Protein AF-A0A831YR88-F1 (afdb_monomer_lite)

Structure (mmCIF, N/CA/C/O backbone):
data_AF-A0A831YR88-F1
#
_entry.id   AF-A0A831YR88-F1
#
loop_
_atom_site.group_PDB
_atom_site.id
_atom_site.type_symbol
_atom_site.label_atom_id
_atom_site.label_alt_id
_atom_site.label_comp_id
_atom_site.label_asym_id
_atom_site.label_entity_id
_atom_site.label_seq_id
_atom_site.pdbx_PDB_ins_code
_atom_site.Cartn_x
_atom_site.Cartn_y
_atom_site.Cartn_z
_atom_site.occupancy
_atom_site.B_iso_or_equiv
_atom_site.auth_seq_id
_atom_site.auth_comp_id
_atom_site.auth_asym_id
_atom_site.auth_atom_id
_atom_site.pdbx_PDB_model_num
ATOM 1 N N . MET A 1 1 ? -12.887 16.211 -12.214 1.00 38.78 1 MET A N 1
ATOM 2 C CA . MET A 1 1 ? -12.546 16.320 -13.650 1.00 38.78 1 MET A CA 1
ATOM 3 C C . MET A 1 1 ? -11.040 16.405 -13.896 1.00 38.78 1 MET A C 1
ATOM 5 O O . MET A 1 1 ? -10.548 15.611 -14.677 1.00 38.78 1 MET A O 1
ATOM 9 N N . VAL A 1 2 ? -10.296 17.272 -13.195 1.00 37.59 2 VAL A N 1
ATOM 10 C CA . VAL A 1 2 ? -8.833 17.433 -13.378 1.00 37.59 2 VAL A CA 1
ATOM 11 C C . VAL A 1 2 ? -8.036 16.155 -13.075 1.00 37.59 2 VAL A C 1
ATOM 13 O O . VAL A 1 2 ? -7.229 15.747 -13.897 1.00 37.59 2 VAL A O 1
ATOM 16 N N . ILE A 1 3 ? -8.315 15.467 -11.959 1.00 46.12 3 ILE A N 1
ATOM 17 C CA . ILE A 1 3 ? -7.666 14.182 -11.621 1.00 46.12 3 ILE A CA 1
ATOM 18 C C . ILE A 1 3 ? -7.944 13.144 -12.716 1.00 46.12 3 ILE A C 1
ATOM 20 O O . ILE A 1 3 ? -7.018 12.553 -13.253 1.00 46.12 3 ILE A O 1
ATOM 24 N N . PHE A 1 4 ? -9.207 13.005 -13.125 1.00 45.78 4 PHE A N 1
ATOM 25 C CA . PHE A 1 4 ? -9.602 12.133 -14.233 1.00 45.78 4 PHE A CA 1
ATOM 26 C C . PHE A 1 4 ? -8.873 12.485 -15.540 1.00 45.78 4 PHE A C 1
ATOM 28 O O . PHE A 1 4 ? -8.445 11.579 -16.235 1.00 45.78 4 PHE A O 1
ATOM 35 N N . GLY A 1 5 ? -8.678 13.772 -15.845 1.00 45.81 5 GLY A N 1
ATOM 36 C CA . GLY A 1 5 ? -7.944 14.242 -17.024 1.00 45.81 5 GLY A CA 1
ATOM 37 C C . GLY A 1 5 ? -6.432 14.005 -16.964 1.00 45.81 5 GLY A C 1
ATOM 38 O O . GLY A 1 5 ? -5.839 13.705 -17.990 1.00 45.81 5 GLY A O 1
ATOM 39 N N . ILE A 1 6 ? -5.808 14.066 -15.784 1.00 53.03 6 ILE A N 1
ATOM 40 C CA . ILE A 1 6 ? -4.388 13.716 -15.594 1.00 53.03 6 ILE A CA 1
ATOM 41 C C . ILE A 1 6 ? -4.200 12.197 -15.716 1.00 53.03 6 ILE A C 1
ATOM 43 O O . ILE A 1 6 ? -3.298 11.739 -16.417 1.00 53.03 6 ILE A O 1
ATOM 47 N N . PHE A 1 7 ? -5.096 11.419 -15.100 1.00 54.59 7 PHE A N 1
ATOM 48 C CA . PHE A 1 7 ? -5.098 9.961 -15.190 1.00 54.59 7 PHE A CA 1
ATOM 49 C C . PHE A 1 7 ? -5.345 9.480 -16.620 1.00 54.59 7 PHE A C 1
ATOM 51 O O . PHE A 1 7 ? -4.536 8.712 -17.127 1.00 54.59 7 PHE A O 1
ATOM 58 N N . PHE A 1 8 ? -6.394 9.972 -17.292 1.00 57.53 8 PHE A N 1
ATOM 59 C CA . PHE A 1 8 ? -6.692 9.647 -18.691 1.00 57.53 8 PHE A CA 1
ATOM 60 C C . PHE A 1 8 ? -5.681 10.246 -19.671 1.00 57.53 8 PHE A C 1
ATOM 62 O O . PHE A 1 8 ? -5.411 9.628 -20.691 1.00 57.53 8 PHE A O 1
ATOM 69 N N . GLY A 1 9 ? -5.091 11.406 -19.374 1.00 53.91 9 GLY A N 1
ATOM 70 C CA . GLY A 1 9 ? -4.041 12.016 -20.190 1.00 53.91 9 GLY A CA 1
ATOM 71 C C . GLY A 1 9 ? -2.797 11.135 -20.262 1.00 53.91 9 GLY A C 1
ATOM 72 O O . GLY A 1 9 ? -2.361 10.800 -21.360 1.00 53.91 9 GLY A O 1
ATOM 73 N N . GLY A 1 10 ? -2.305 10.665 -19.108 1.00 53.50 10 GLY A N 1
ATOM 74 C CA . GLY A 1 10 ? -1.225 9.672 -19.049 1.00 53.50 10 GLY A CA 1
ATOM 75 C C . GLY A 1 10 ? -1.614 8.322 -19.667 1.00 53.50 10 GLY A C 1
ATOM 76 O O . GLY A 1 10 ? -0.804 7.687 -20.338 1.00 53.50 10 GLY A O 1
ATOM 77 N N . PHE A 1 11 ? -2.880 7.918 -19.517 1.00 57.94 11 PHE A N 1
ATOM 78 C CA . PHE A 1 11 ? -3.463 6.726 -20.149 1.00 57.94 11 PHE A CA 1
ATOM 79 C C . PHE A 1 11 ? -3.484 6.810 -21.679 1.00 57.94 11 PHE A C 1
ATOM 81 O O . PHE A 1 11 ? -3.300 5.804 -22.357 1.00 57.94 11 PHE A O 1
ATOM 88 N N . LEU A 1 12 ? -3.768 7.987 -22.243 1.00 59.19 12 LEU A N 1
ATOM 89 C CA . LEU A 1 12 ? -3.910 8.208 -23.683 1.00 59.19 12 LEU A CA 1
ATOM 90 C C . LEU A 1 12 ? -2.555 8.370 -24.374 1.00 59.19 12 LEU A C 1
ATOM 92 O O . LEU A 1 12 ? -2.432 7.920 -25.514 1.00 59.19 12 LEU A O 1
ATOM 96 N N . SER A 1 13 ? -1.566 8.952 -23.687 1.00 59.12 13 SER A N 1
ATOM 97 C CA . SER A 1 13 ? -0.227 9.219 -24.225 1.00 59.12 13 SER A CA 1
ATOM 98 C C . SER A 1 13 ? 0.708 8.010 -24.251 1.00 59.12 13 SER A C 1
ATOM 100 O O . SER A 1 13 ? 1.671 8.018 -25.014 1.00 59.12 13 SER A O 1
ATOM 102 N N . ASP A 1 14 ? 0.468 6.989 -23.423 1.00 60.78 14 ASP A N 1
ATOM 103 C CA . ASP A 1 14 ? 1.327 5.802 -23.384 1.00 60.78 14 ASP A CA 1
ATOM 104 C C . ASP A 1 14 ? 0.911 4.798 -24.473 1.00 60.78 14 ASP A C 1
ATOM 106 O O . ASP A 1 14 ? -0.208 4.280 -24.487 1.00 60.78 14 ASP A O 1
ATOM 110 N N . ALA A 1 15 ? 1.808 4.553 -25.428 1.00 57.28 15 ALA A N 1
ATOM 111 C CA . ALA A 1 15 ? 1.518 3.782 -26.635 1.00 57.28 15 ALA A CA 1
ATOM 112 C C . ALA A 1 15 ? 1.655 2.257 -26.451 1.00 57.28 15 ALA A C 1
ATOM 114 O O . ALA A 1 15 ? 1.274 1.518 -27.353 1.00 57.28 15 ALA A O 1
ATOM 115 N N . HIS A 1 16 ? 2.212 1.778 -25.328 1.00 56.97 16 HIS A N 1
ATOM 116 C CA . HIS A 1 16 ? 2.613 0.365 -25.180 1.00 56.97 16 HIS A CA 1
ATOM 117 C C . HIS A 1 16 ? 2.184 -0.302 -23.864 1.00 56.97 16 HIS A C 1
ATOM 119 O O . HIS A 1 16 ? 2.695 -1.365 -23.520 1.00 56.97 16 HIS A O 1
ATOM 125 N N . GLY A 1 17 ? 1.252 0.279 -23.103 1.00 57.03 17 GLY A N 1
ATOM 126 C CA . GLY A 1 17 ? 0.841 -0.314 -21.823 1.00 57.03 17 GLY A CA 1
ATOM 127 C C . GLY A 1 17 ? 2.000 -0.534 -20.842 1.00 57.03 17 GLY A C 1
ATOM 128 O O . GLY A 1 17 ? 2.026 -1.533 -20.116 1.00 57.03 17 GLY A O 1
ATOM 129 N N . GLY A 1 18 ? 2.972 0.382 -20.870 1.00 63.78 18 GLY A N 1
ATOM 130 C CA . GLY A 1 18 ? 4.259 0.251 -20.204 1.00 63.78 18 GLY A CA 1
ATOM 131 C C . GLY A 1 18 ? 4.225 0.527 -18.701 1.00 63.78 18 GLY A C 1
ATOM 132 O O . GLY A 1 18 ? 3.176 0.599 -18.055 1.00 63.78 18 GLY A O 1
ATOM 133 N N . ALA A 1 19 ? 5.420 0.684 -18.129 1.00 69.81 19 ALA A N 1
ATOM 134 C CA . ALA A 1 19 ? 5.632 0.943 -16.705 1.00 69.81 19 ALA A CA 1
ATOM 135 C C . ALA A 1 19 ? 4.895 2.201 -16.198 1.00 69.81 19 ALA A C 1
ATOM 137 O O . ALA A 1 19 ? 4.448 2.224 -15.053 1.00 69.81 19 ALA A O 1
ATOM 138 N N . GLY A 1 20 ? 4.703 3.216 -17.051 1.00 71.94 20 GLY A N 1
ATOM 139 C CA . GLY A 1 20 ? 4.039 4.474 -16.689 1.00 71.94 20 GLY A CA 1
ATOM 140 C C . GLY A 1 20 ? 2.592 4.293 -16.221 1.00 71.94 20 GLY A C 1
ATOM 141 O O . GLY A 1 20 ? 2.170 4.915 -15.248 1.00 71.94 20 GLY A O 1
ATOM 142 N N . VAL A 1 21 ? 1.844 3.376 -16.837 1.00 77.06 21 VAL A N 1
ATOM 143 C CA . VAL A 1 21 ? 0.440 3.126 -16.468 1.00 77.06 21 VAL A CA 1
ATOM 144 C C . VAL A 1 21 ? 0.317 2.458 -15.103 1.00 77.06 21 VAL A C 1
ATOM 146 O O . VAL A 1 21 ? -0.612 2.733 -14.348 1.00 77.06 21 VAL A O 1
ATOM 149 N N . TRP A 1 22 ? 1.277 1.615 -14.742 1.00 80.44 22 TRP A N 1
ATOM 150 C CA . TRP A 1 22 ? 1.271 0.953 -13.442 1.00 80.44 22 TRP A CA 1
ATOM 151 C C . TRP A 1 22 ? 1.664 1.893 -12.304 1.00 80.44 22 TRP A C 1
ATOM 153 O O . TRP A 1 22 ? 1.155 1.735 -11.197 1.00 80.44 22 TRP A O 1
ATOM 163 N N . ILE A 1 23 ? 2.454 2.937 -12.586 1.00 82.75 23 ILE A N 1
ATOM 164 C CA . ILE A 1 23 ? 2.683 4.030 -11.632 1.00 82.75 23 ILE A CA 1
ATOM 165 C C . ILE A 1 23 ? 1.352 4.727 -11.360 1.00 82.75 23 ILE A C 1
ATOM 167 O O . ILE A 1 23 ? 0.997 4.940 -10.202 1.00 82.75 23 ILE A O 1
ATOM 171 N N . LEU A 1 24 ? 0.586 5.027 -12.416 1.00 81.75 24 LEU A N 1
ATOM 172 C CA . LEU A 1 24 ? -0.744 5.612 -12.272 1.00 81.75 24 LEU A CA 1
ATOM 173 C C . LEU A 1 24 ? -1.649 4.699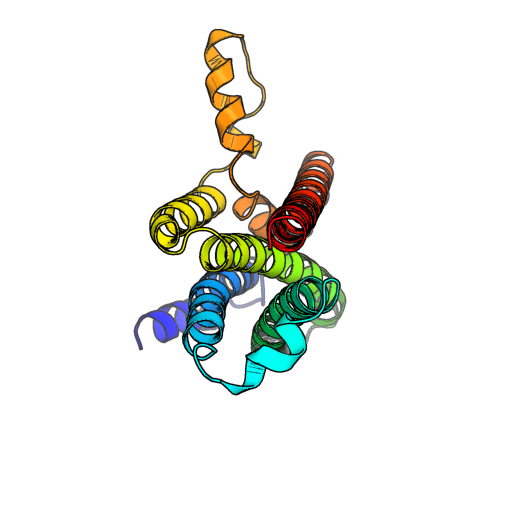 -11.436 1.00 81.75 24 LEU A C 1
ATOM 175 O O . LEU A 1 24 ? -2.222 5.172 -10.462 1.00 81.75 24 LEU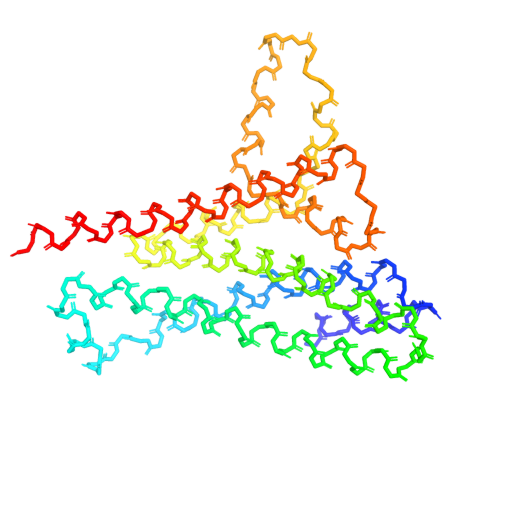 A O 1
ATOM 179 N N . PHE A 1 25 ? -1.738 3.398 -11.723 1.00 85.12 25 PHE A N 1
ATOM 180 C CA . PHE A 1 25 ? -2.566 2.495 -10.913 1.00 85.12 25 PHE A CA 1
ATOM 181 C C . PHE A 1 25 ? -2.151 2.438 -9.440 1.00 85.12 25 PHE A C 1
ATOM 183 O O . PHE A 1 25 ? -3.023 2.470 -8.575 1.00 85.12 25 PHE A O 1
ATOM 190 N N . SER A 1 26 ? -0.855 2.432 -9.135 1.00 84.94 26 SER A N 1
ATOM 191 C CA . SER A 1 26 ? -0.360 2.456 -7.754 1.00 84.94 26 SER A CA 1
ATOM 192 C C . SER A 1 26 ? -0.677 3.777 -7.041 1.00 84.94 26 SER A C 1
ATOM 194 O O . SER A 1 26 ? -1.132 3.771 -5.898 1.00 84.94 26 SER A O 1
ATOM 196 N N . VAL A 1 27 ? -0.543 4.920 -7.722 1.00 85.31 27 VAL A N 1
ATOM 197 C CA . VAL A 1 27 ? -0.950 6.228 -7.176 1.00 85.31 27 VAL A CA 1
ATOM 198 C C . VAL A 1 27 ? -2.469 6.298 -6.993 1.00 85.31 27 VAL A C 1
ATOM 200 O O . VAL A 1 27 ? -2.949 6.772 -5.962 1.00 85.31 27 VAL A O 1
ATOM 203 N N . PHE A 1 28 ? -3.236 5.788 -7.958 1.00 86.62 28 PHE A N 1
ATOM 204 C CA . PHE A 1 28 ? -4.691 5.710 -7.869 1.00 86.62 28 PHE A CA 1
ATOM 205 C C . PHE A 1 28 ? -5.124 4.842 -6.692 1.00 86.62 28 PHE A C 1
ATOM 207 O O . PHE A 1 28 ? -6.019 5.242 -5.962 1.00 86.62 28 PHE A O 1
ATOM 214 N N . ALA A 1 29 ? -4.450 3.715 -6.452 1.00 87.69 29 ALA A N 1
ATOM 215 C CA . ALA A 1 29 ? -4.698 2.847 -5.308 1.00 87.69 29 ALA A CA 1
ATOM 216 C C . ALA A 1 29 ? -4.522 3.590 -3.973 1.00 87.69 29 ALA A C 1
ATOM 218 O O . ALA A 1 29 ? -5.381 3.497 -3.095 1.00 87.69 29 ALA A O 1
ATOM 219 N N . ILE A 1 30 ? -3.448 4.377 -3.834 1.00 87.62 30 ILE A N 1
ATOM 220 C CA . ILE A 1 30 ? -3.190 5.178 -2.627 1.00 87.62 30 ILE A CA 1
ATOM 221 C C . ILE A 1 30 ? -4.295 6.221 -2.420 1.00 87.62 30 ILE A C 1
ATOM 223 O O . ILE A 1 30 ? -4.818 6.347 -1.311 1.00 87.62 30 ILE A O 1
ATOM 227 N N . ILE A 1 31 ? -4.669 6.956 -3.475 1.00 87.12 31 ILE A N 1
ATOM 228 C CA . ILE A 1 31 ? -5.724 7.980 -3.418 1.00 87.12 31 ILE A CA 1
ATOM 229 C C . ILE A 1 31 ? -7.083 7.343 -3.109 1.00 87.12 31 ILE A C 1
ATOM 231 O O . ILE A 1 31 ? -7.810 7.833 -2.248 1.00 87.12 31 ILE A O 1
ATOM 235 N N . LEU A 1 32 ? -7.418 6.246 -3.785 1.00 88.88 32 LEU A N 1
ATOM 236 C CA . LEU A 1 32 ? -8.686 5.548 -3.626 1.00 88.88 32 LEU A CA 1
ATOM 237 C C . LEU A 1 32 ? -8.838 5.048 -2.188 1.00 88.88 32 LEU A C 1
ATOM 239 O O . LEU A 1 32 ? -9.767 5.463 -1.503 1.00 88.88 32 LEU A O 1
ATOM 243 N N . SER A 1 33 ? -7.859 4.299 -1.677 1.00 87.94 33 SER A N 1
ATOM 244 C CA . SER A 1 33 ? -7.852 3.812 -0.291 1.00 87.94 33 SER A CA 1
ATOM 245 C C . SER A 1 33 ? -7.908 4.948 0.737 1.00 87.94 33 SER A C 1
ATOM 247 O O . SER A 1 33 ? -8.618 4.863 1.744 1.00 87.94 33 SER A O 1
ATOM 249 N N . SER A 1 34 ? -7.242 6.066 0.444 1.00 85.25 34 SER A N 1
ATOM 250 C CA . SER A 1 34 ? -7.278 7.281 1.260 1.00 85.25 34 SER A CA 1
ATOM 251 C C . SER A 1 34 ? -8.665 7.920 1.373 1.00 85.25 34 SER A C 1
ATOM 253 O O . SER A 1 34 ? -8.936 8.612 2.352 1.00 85.25 34 SER A O 1
ATOM 255 N N . MET A 1 35 ? -9.550 7.699 0.401 1.00 86.19 35 MET A N 1
ATOM 256 C CA . MET A 1 35 ? -10.927 8.200 0.406 1.00 86.19 35 MET A CA 1
ATOM 257 C C . MET A 1 35 ? -11.926 7.132 0.882 1.00 86.19 35 MET A C 1
ATOM 259 O O . MET A 1 35 ? -12.832 7.430 1.672 1.00 86.19 35 MET A O 1
ATOM 263 N N . THR A 1 36 ? -11.749 5.879 0.457 1.00 84.44 36 THR A N 1
ATOM 264 C CA . THR A 1 36 ? -12.636 4.753 0.776 1.00 84.44 36 THR A CA 1
ATOM 265 C C . THR A 1 36 ? -12.530 4.356 2.251 1.00 84.44 36 THR A C 1
ATOM 267 O O . THR A 1 36 ? -13.549 4.156 2.915 1.00 84.44 36 THR A O 1
ATOM 270 N N . ALA A 1 37 ? -11.319 4.306 2.822 1.00 82.81 37 ALA A N 1
ATOM 271 C CA . ALA A 1 37 ? -11.157 3.886 4.211 1.00 82.81 37 ALA A CA 1
ATOM 272 C C . ALA A 1 37 ? -11.811 4.867 5.208 1.00 82.81 37 ALA A C 1
ATOM 274 O O . ALA A 1 37 ? -12.660 4.427 5.987 1.00 82.81 37 ALA A O 1
ATOM 275 N N . PRO A 1 38 ? -11.539 6.189 5.199 1.00 81.12 38 PRO A N 1
ATOM 276 C CA . PRO A 1 38 ? -12.195 7.114 6.127 1.00 81.12 38 PRO A CA 1
ATOM 277 C C . PRO A 1 38 ? -13.720 7.133 5.998 1.00 81.12 38 PRO A C 1
ATOM 279 O O . PRO A 1 38 ? -14.413 7.143 7.014 1.00 81.12 38 PRO A O 1
ATOM 282 N N . SER A 1 39 ? -14.251 7.105 4.772 1.00 78.81 39 SER A N 1
ATOM 283 C CA . SER A 1 39 ? -15.697 7.182 4.527 1.00 78.81 39 SER A CA 1
ATOM 284 C C . SER A 1 39 ? -16.443 5.986 5.124 1.00 78.81 39 SER A C 1
ATOM 286 O O . SER A 1 39 ? -17.408 6.177 5.865 1.00 78.81 39 SER A O 1
ATOM 288 N N . LEU A 1 40 ? -15.940 4.765 4.928 1.00 76.31 40 LEU A N 1
ATOM 289 C CA . LEU A 1 40 ? -16.523 3.562 5.531 1.00 76.31 40 LEU A CA 1
ATOM 290 C C . LEU A 1 40 ? -16.353 3.515 7.058 1.00 76.31 40 LEU A C 1
ATOM 292 O O . LEU A 1 40 ? -17.166 2.918 7.758 1.00 76.31 40 LEU A O 1
ATOM 296 N N . PHE A 1 41 ? -15.323 4.148 7.628 1.00 74.31 41 PHE A N 1
ATOM 297 C CA . PHE A 1 41 ? -15.201 4.308 9.087 1.00 74.31 41 PHE A CA 1
ATOM 298 C C . PHE A 1 41 ? -16.134 5.366 9.681 1.00 74.31 41 PHE A C 1
ATOM 300 O O . PHE A 1 41 ? -16.582 5.194 10.814 1.00 74.31 41 PHE A O 1
ATOM 307 N N . LEU A 1 42 ? -16.481 6.413 8.936 1.00 71.19 42 LEU A N 1
ATOM 308 C CA . LEU A 1 42 ? -17.396 7.457 9.400 1.00 71.19 42 LEU A CA 1
ATOM 309 C C . LEU A 1 42 ? -18.875 7.060 9.278 1.00 71.19 42 LEU A C 1
ATOM 311 O O . LEU A 1 42 ? -19.657 7.382 10.173 1.00 71.19 42 LEU A O 1
ATOM 315 N N . LEU A 1 43 ? -19.250 6.330 8.221 1.00 68.06 43 LEU A N 1
ATOM 316 C CA . LEU A 1 43 ? -20.630 5.883 7.968 1.00 68.06 43 LEU A CA 1
ATOM 317 C C . LEU A 1 43 ? -21.157 4.885 9.015 1.00 68.06 43 LEU A C 1
ATOM 319 O O . LEU A 1 43 ? -22.361 4.750 9.204 1.00 68.06 43 LEU A O 1
ATOM 323 N N . 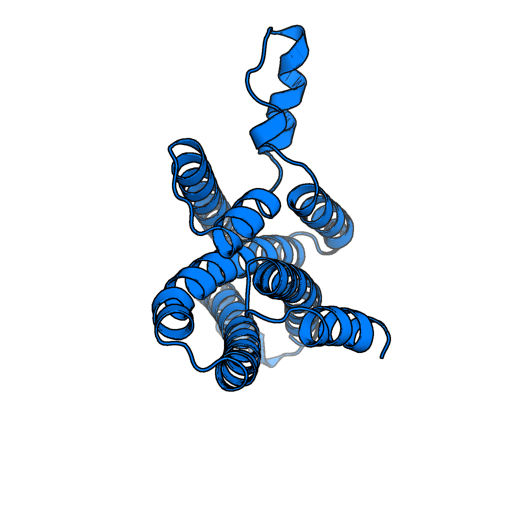GLU A 1 44 ? -20.264 4.216 9.739 1.00 65.62 44 GLU A N 1
ATOM 324 C CA . GLU A 1 44 ? -20.594 3.162 10.703 1.00 65.62 44 GLU A CA 1
ATOM 325 C C . GLU A 1 44 ? -20.950 3.650 12.114 1.00 65.62 44 GLU A C 1
ATOM 327 O O . GLU A 1 44 ? -21.165 2.838 13.0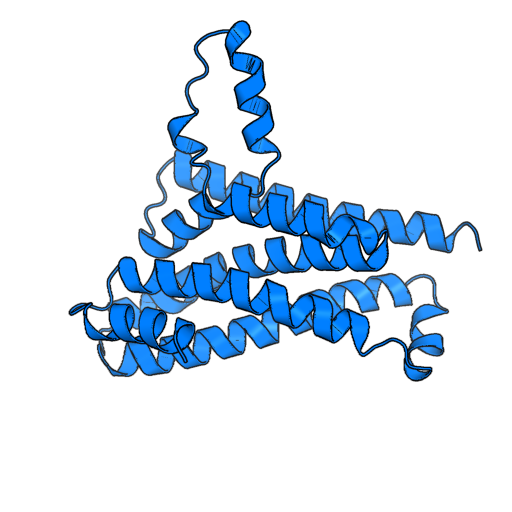11 1.00 65.62 44 GLU A O 1
ATOM 332 N N . ARG A 1 45 ? -21.085 4.962 12.343 1.00 58.09 45 ARG A N 1
ATOM 333 C CA . ARG A 1 45 ? -21.543 5.509 13.638 1.00 58.09 45 ARG A CA 1
ATOM 334 C C . ARG A 1 45 ? -23.024 5.204 13.975 1.00 58.09 45 ARG A C 1
ATOM 336 O O . ARG A 1 45 ? -23.582 5.835 14.869 1.00 58.09 45 ARG A O 1
ATOM 343 N N . GLY A 1 46 ? -23.658 4.248 13.289 1.00 53.22 46 GLY A N 1
ATOM 344 C CA . GLY A 1 46 ? -25.034 3.785 13.504 1.00 53.22 46 GLY A CA 1
ATOM 345 C C . GLY A 1 46 ? -25.142 2.548 14.411 1.00 53.22 46 GLY A C 1
ATOM 346 O O . GLY A 1 46 ? -24.222 1.743 14.534 1.00 53.22 46 GLY A O 1
ATOM 347 N N . THR A 1 47 ? -26.299 2.384 15.053 1.00 48.72 47 THR A N 1
ATOM 348 C CA . THR A 1 47 ? -26.608 1.412 16.125 1.00 48.72 47 THR A CA 1
ATOM 349 C C . THR A 1 47 ? -26.490 -0.075 15.751 1.00 48.72 47 THR A C 1
ATOM 351 O O . THR A 1 47 ? -26.462 -0.927 16.639 1.00 48.72 47 THR A O 1
ATOM 354 N N . THR A 1 48 ? -26.361 -0.419 14.470 1.00 52.00 48 THR A N 1
ATOM 355 C CA . THR A 1 48 ? -26.348 -1.802 13.957 1.00 52.00 48 THR A CA 1
ATOM 356 C C . THR A 1 48 ? -25.094 -2.612 14.306 1.00 52.00 48 THR A C 1
ATOM 358 O O . THR A 1 48 ? -25.113 -3.837 14.203 1.00 52.00 48 THR A O 1
ATOM 361 N N . LEU A 1 49 ? -24.016 -1.976 14.777 1.00 54.31 49 LEU A N 1
ATOM 362 C CA . LEU A 1 49 ? -22.743 -2.651 15.076 1.00 54.31 49 LEU A CA 1
ATOM 363 C C . LEU A 1 49 ? -22.542 -3.067 16.536 1.00 54.31 49 LEU A C 1
ATOM 365 O O . LEU A 1 49 ? -21.624 -3.835 16.836 1.00 54.31 49 LEU A O 1
ATOM 369 N N . TYR A 1 50 ? -23.416 -2.624 17.443 1.00 51.62 50 TYR A N 1
ATOM 370 C CA . TYR A 1 50 ? -23.291 -2.886 18.882 1.00 51.62 50 TYR A CA 1
ATOM 371 C C . TYR A 1 50 ? -23.214 -4.387 19.216 1.00 51.62 50 TYR A C 1
ATOM 373 O O . TYR A 1 50 ? -22.441 -4.797 20.082 1.00 51.62 50 TYR A O 1
ATOM 381 N N . PHE A 1 51 ? -23.954 -5.226 18.484 1.00 50.50 51 PHE A N 1
ATOM 382 C CA . PHE A 1 51 ? -24.033 -6.668 18.741 1.00 50.50 51 PHE A CA 1
ATOM 383 C C . PHE A 1 51 ? -22.753 -7.437 18.361 1.00 50.50 51 PHE A C 1
ATOM 385 O O . PHE A 1 51 ? -22.340 -8.357 19.068 1.00 50.50 51 PHE A O 1
ATOM 392 N N . LEU A 1 52 ? -22.085 -7.048 17.268 1.00 57.03 52 LEU A N 1
ATOM 393 C CA . LEU A 1 52 ? -20.816 -7.651 16.833 1.00 57.03 52 LEU A CA 1
ATOM 394 C C . LEU A 1 52 ? -19.627 -7.158 17.670 1.00 57.03 52 LEU A C 1
ATOM 396 O O . LEU A 1 52 ? -18.667 -7.898 17.881 1.00 57.03 52 LEU A O 1
ATOM 400 N N . ILE A 1 53 ? -19.708 -5.931 18.186 1.00 58.38 53 ILE A N 1
ATOM 401 C CA . ILE A 1 53 ? -18.668 -5.287 18.999 1.00 58.38 53 ILE A CA 1
ATOM 402 C C . ILE A 1 53 ? -18.699 -5.769 20.463 1.00 58.38 53 ILE A C 1
ATOM 404 O O . ILE A 1 53 ? -17.697 -5.639 21.160 1.00 58.38 53 ILE A O 1
ATOM 408 N N . GLY A 1 54 ? -19.798 -6.365 20.937 1.00 56.62 54 GLY A N 1
ATOM 409 C CA . GLY A 1 54 ? -19.928 -6.854 22.318 1.00 56.62 54 GLY A CA 1
ATOM 410 C C . GLY A 1 54 ? -19.153 -8.139 22.650 1.00 56.62 54 GLY A C 1
ATOM 411 O O . GLY A 1 54 ? -19.033 -8.486 23.819 1.00 56.62 54 GLY A O 1
ATOM 412 N N . LYS A 1 55 ? -18.618 -8.863 21.654 1.00 63.09 55 LYS A N 1
ATOM 413 C CA . LYS A 1 55 ? -17.859 -10.109 21.878 1.00 63.09 55 LYS A CA 1
ATOM 414 C C . LYS A 1 55 ? -16.344 -9.864 21.781 1.00 63.09 55 LYS A C 1
ATOM 416 O O . LYS A 1 55 ? -15.919 -9.225 20.815 1.00 63.09 55 LYS A O 1
ATOM 421 N N . PRO A 1 56 ? -15.511 -10.481 22.645 1.00 59.16 56 PRO A N 1
ATOM 422 C CA . PRO A 1 56 ? -14.054 -10.262 22.672 1.00 59.16 56 PRO A CA 1
ATOM 423 C C . PRO A 1 56 ? -13.335 -10.659 21.369 1.00 59.16 56 PRO A C 1
ATOM 425 O O . PRO A 1 56 ? -12.262 -10.168 21.051 1.00 59.16 56 PRO A O 1
ATOM 428 N N . HIS A 1 57 ? -13.929 -11.543 20.561 1.00 68.44 57 HIS A N 1
ATOM 429 C CA . HIS A 1 57 ? -13.395 -11.900 19.237 1.00 68.44 57 HIS A CA 1
ATOM 430 C C . HIS A 1 57 ? -14.107 -11.169 18.087 1.00 68.44 57 HIS A C 1
ATOM 432 O O . HIS A 1 57 ? -13.630 -11.184 16.949 1.00 68.44 57 HIS A O 1
ATOM 438 N N . GLY A 1 58 ? -15.249 -10.537 18.371 1.00 67.81 58 GLY A N 1
ATOM 439 C CA . GLY A 1 58 ? -16.093 -9.861 17.392 1.00 67.81 58 GLY A CA 1
ATOM 440 C C . GLY A 1 58 ? -15.446 -8.586 16.865 1.00 67.81 58 GLY A C 1
ATOM 441 O O . GLY A 1 58 ? -15.329 -8.436 15.654 1.00 67.81 58 GLY A O 1
ATOM 442 N N . ARG A 1 59 ? -14.887 -7.745 17.748 1.00 71.44 59 ARG A N 1
ATOM 443 C CA . ARG A 1 59 ? -14.162 -6.514 17.365 1.00 71.44 59 ARG A CA 1
ATOM 444 C C . ARG A 1 59 ? -12.973 -6.789 16.443 1.00 71.44 59 ARG A C 1
ATOM 446 O O . ARG A 1 59 ? -12.802 -6.115 15.430 1.00 71.44 59 ARG A O 1
ATOM 453 N N . ARG A 1 60 ? -12.193 -7.833 16.745 1.00 72.19 60 ARG A N 1
ATOM 454 C CA . ARG A 1 60 ? -11.051 -8.282 15.930 1.00 72.19 60 ARG A CA 1
ATOM 455 C C . ARG A 1 60 ? -11.475 -8.732 14.535 1.00 72.19 60 ARG A C 1
ATOM 457 O O . ARG A 1 60 ? -10.910 -8.274 13.542 1.00 72.19 60 ARG A O 1
ATOM 464 N N . ARG A 1 61 ? -12.429 -9.666 14.460 1.00 75.75 61 ARG A N 1
ATOM 465 C CA . ARG A 1 61 ? -12.908 -10.193 13.175 1.00 75.75 61 ARG A CA 1
ATOM 466 C C . ARG A 1 61 ? -13.549 -9.088 12.358 1.00 75.75 61 ARG A C 1
ATOM 468 O O . ARG A 1 61 ? -13.321 -9.034 11.158 1.00 75.75 61 ARG A O 1
ATOM 475 N N . TYR A 1 62 ? -14.266 -8.189 13.017 1.00 78.50 62 TYR A N 1
ATOM 476 C CA . TYR A 1 62 ? -14.870 -7.029 12.394 1.00 78.50 62 TYR A CA 1
ATOM 477 C C . TYR A 1 62 ? -13.828 -6.095 11.766 1.00 78.50 62 TYR A C 1
ATOM 479 O O . TYR A 1 62 ? -13.910 -5.802 10.578 1.00 78.50 62 TYR A O 1
ATOM 487 N N . PHE A 1 63 ? -12.793 -5.710 12.520 1.00 79.44 63 PHE A N 1
ATOM 488 C CA . PHE A 1 63 ? -11.714 -4.851 12.027 1.00 79.44 63 PHE A CA 1
ATOM 489 C C . PHE A 1 63 ? -10.989 -5.447 10.813 1.00 79.44 63 PHE A C 1
ATOM 491 O O . PHE A 1 63 ? -10.820 -4.769 9.801 1.00 79.44 63 PHE A O 1
ATOM 498 N N . LEU A 1 64 ? -10.603 -6.727 10.889 1.00 82.62 64 LEU A N 1
ATOM 499 C CA . LEU A 1 64 ? -9.956 -7.414 9.768 1.00 82.62 64 LEU A CA 1
ATOM 500 C C . LEU A 1 64 ? -10.889 -7.540 8.567 1.00 82.62 64 LEU A C 1
ATOM 502 O O . LEU A 1 64 ? -10.488 -7.193 7.464 1.00 82.62 64 LEU A O 1
ATOM 506 N N . SER A 1 65 ? -12.134 -7.976 8.782 1.00 83.56 65 SER A N 1
ATOM 507 C CA . SER A 1 65 ? -13.115 -8.127 7.700 1.00 83.56 65 SER A CA 1
ATOM 508 C C . SER A 1 65 ? -13.361 -6.800 6.995 1.00 83.56 65 SER A C 1
ATOM 510 O O . SER A 1 65 ? -13.507 -6.774 5.781 1.00 83.56 65 SER A O 1
ATOM 512 N N . LYS A 1 66 ? -13.341 -5.692 7.740 1.00 84.56 66 LYS A N 1
ATOM 513 C CA . LYS A 1 66 ? -13.493 -4.354 7.185 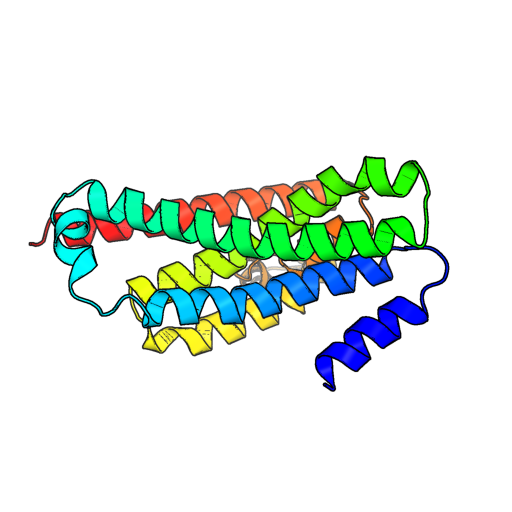1.00 84.56 66 LYS A CA 1
ATOM 514 C C . LYS A 1 66 ? -12.293 -3.920 6.347 1.00 84.56 66 LYS A C 1
ATOM 516 O O . LYS A 1 66 ? -12.490 -3.442 5.237 1.00 84.56 66 LYS A O 1
ATOM 521 N N . ILE A 1 67 ? -11.066 -4.113 6.841 1.00 87.81 67 ILE A N 1
ATOM 522 C CA . ILE A 1 67 ? -9.854 -3.856 6.043 1.00 87.81 67 ILE A CA 1
ATOM 523 C C . ILE A 1 67 ? -9.890 -4.697 4.767 1.00 87.81 67 ILE A C 1
ATOM 525 O O . ILE A 1 67 ? -9.699 -4.161 3.682 1.00 87.81 67 ILE A O 1
ATOM 529 N N . THR A 1 68 ? -10.179 -5.995 4.887 1.00 89.38 68 THR A N 1
ATOM 530 C CA . THR A 1 68 ? -10.281 -6.898 3.739 1.00 89.38 68 THR A CA 1
ATOM 531 C C . THR A 1 68 ? -11.355 -6.435 2.761 1.00 89.38 68 THR A C 1
ATOM 533 O O . THR A 1 68 ? -11.091 -6.400 1.567 1.00 89.38 68 THR A O 1
ATOM 536 N N . LEU A 1 69 ? -12.532 -6.024 3.239 1.00 90.56 69 LEU A N 1
ATOM 537 C CA . LEU A 1 69 ? -13.608 -5.519 2.390 1.00 90.56 69 LEU A CA 1
ATOM 538 C C . LEU A 1 69 ? -13.186 -4.260 1.621 1.00 90.56 69 LEU A C 1
ATOM 540 O O . LEU A 1 69 ? -13.386 -4.209 0.413 1.00 90.56 69 LEU A O 1
ATOM 544 N N . ILE A 1 70 ? -12.574 -3.280 2.296 1.00 89.94 70 ILE A N 1
ATOM 545 C CA . ILE A 1 70 ? -12.074 -2.050 1.658 1.00 89.94 70 ILE A CA 1
ATOM 546 C C . ILE A 1 70 ? -11.053 -2.398 0.573 1.00 89.94 70 ILE A C 1
ATOM 548 O O . ILE A 1 70 ? -11.201 -1.978 -0.570 1.00 89.94 70 ILE A O 1
ATOM 552 N N . VAL A 1 71 ? -10.062 -3.228 0.913 1.00 92.19 71 VAL A N 1
ATOM 553 C CA . VAL A 1 71 ? -9.019 -3.651 -0.029 1.00 92.19 71 VAL A CA 1
ATOM 554 C C . VAL A 1 71 ? -9.622 -4.389 -1.224 1.00 92.19 71 VAL A C 1
ATOM 556 O O . VAL A 1 71 ? -9.207 -4.136 -2.348 1.00 92.19 71 VAL A O 1
ATOM 559 N N . LEU A 1 72 ? -10.610 -5.267 -1.020 1.00 93.56 72 LEU A N 1
ATOM 560 C CA . LEU A 1 72 ? -11.276 -5.988 -2.109 1.00 93.56 72 LEU A CA 1
ATOM 561 C C . LEU A 1 72 ? -12.089 -5.062 -3.020 1.00 93.56 72 LEU A C 1
ATOM 563 O O . LEU A 1 72 ? -12.064 -5.252 -4.234 1.00 93.56 72 LEU A O 1
ATOM 567 N N . ILE A 1 73 ? -12.787 -4.068 -2.460 1.00 91.31 73 ILE A N 1
ATOM 568 C CA . ILE A 1 73 ? -13.530 -3.071 -3.244 1.00 91.31 73 ILE A CA 1
ATOM 569 C C . ILE A 1 73 ? -12.557 -2.259 -4.100 1.00 91.31 73 ILE A C 1
ATOM 571 O O . ILE A 1 73 ? -12.720 -2.191 -5.318 1.00 91.31 73 ILE A O 1
ATOM 575 N N . ASP A 1 74 ? -11.517 -1.698 -3.481 1.00 92.38 74 ASP A N 1
ATOM 576 C CA . ASP A 1 74 ? -10.538 -0.858 -4.171 1.00 92.38 74 ASP A CA 1
ATOM 577 C C . ASP A 1 74 ? -9.767 -1.659 -5.235 1.00 92.38 74 ASP A C 1
ATOM 579 O O . ASP A 1 74 ? -9.590 -1.197 -6.365 1.00 92.38 74 ASP A O 1
ATOM 583 N N . LEU A 1 75 ? -9.372 -2.897 -4.917 1.00 93.50 75 LEU A N 1
ATOM 584 C CA . LEU A 1 75 ? -8.713 -3.803 -5.857 1.00 93.50 75 LEU A CA 1
ATOM 585 C C . LEU A 1 75 ? -9.644 -4.217 -7.001 1.00 93.50 75 LEU A C 1
ATOM 587 O O . LEU A 1 75 ? -9.191 -4.321 -8.137 1.00 93.50 75 LEU A O 1
ATOM 591 N N . GLY A 1 76 ? -10.934 -4.426 -6.732 1.00 91.56 76 GLY A N 1
ATOM 592 C CA . GLY A 1 76 ? -11.938 -4.720 -7.754 1.00 91.56 76 GLY A CA 1
ATOM 593 C C . GLY A 1 76 ? -12.111 -3.565 -8.740 1.00 91.56 76 GLY A C 1
ATOM 594 O O . GLY A 1 76 ? -12.147 -3.790 -9.949 1.00 91.56 76 GLY A O 1
ATOM 595 N N . ILE A 1 77 ? -12.132 -2.325 -8.241 1.00 89.56 77 ILE A N 1
ATOM 596 C CA . ILE A 1 77 ? -12.162 -1.114 -9.074 1.00 89.56 77 ILE A CA 1
ATOM 597 C C . ILE A 1 77 ? -10.896 -1.034 -9.939 1.00 89.56 77 ILE A C 1
ATOM 599 O O . ILE A 1 77 ? -10.990 -0.855 -11.154 1.00 89.56 77 ILE A O 1
ATOM 603 N N . LEU A 1 78 ? -9.717 -1.217 -9.338 1.00 90.69 78 LEU A N 1
ATOM 604 C CA . LEU A 1 78 ? -8.435 -1.224 -10.052 1.00 90.69 78 LEU A CA 1
ATOM 605 C C . LEU A 1 78 ? -8.357 -2.325 -11.109 1.00 90.69 78 LEU A C 1
ATOM 607 O O . LEU A 1 78 ? -7.907 -2.062 -12.220 1.00 90.69 78 LEU A O 1
ATOM 611 N N . LEU A 1 79 ? -8.830 -3.533 -10.795 1.00 92.31 79 LEU A N 1
ATOM 612 C CA . LEU A 1 79 ? -8.918 -4.640 -11.742 1.00 92.31 79 LEU A CA 1
ATOM 613 C C . LEU A 1 79 ? -9.824 -4.271 -12.919 1.00 92.31 79 LEU A C 1
ATOM 615 O O . LEU A 1 79 ? -9.437 -4.501 -14.058 1.00 92.31 79 LEU A O 1
ATOM 619 N N . ALA A 1 80 ? -10.988 -3.662 -12.675 1.00 89.75 80 ALA A N 1
ATOM 620 C CA . ALA A 1 80 ? -11.882 -3.229 -13.748 1.00 89.75 80 ALA A CA 1
ATOM 621 C C . ALA A 1 80 ? -11.183 -2.231 -14.687 1.00 89.75 80 ALA A C 1
ATOM 623 O O . ALA A 1 80 ? -11.195 -2.416 -15.904 1.00 89.75 80 ALA A O 1
ATOM 624 N N . PHE A 1 81 ? -10.507 -1.217 -14.134 1.00 86.06 81 PHE A N 1
ATOM 625 C CA . PHE A 1 81 ? -9.744 -0.256 -14.935 1.00 86.06 81 PHE A CA 1
ATOM 626 C C . PHE A 1 81 ? -8.564 -0.901 -15.672 1.00 86.06 81 PHE A C 1
ATOM 628 O O . PHE A 1 81 ? -8.331 -0.583 -16.839 1.00 86.06 81 PHE A O 1
ATOM 635 N N . ALA A 1 82 ? -7.841 -1.819 -15.030 1.00 86.06 82 ALA A N 1
ATOM 636 C CA . ALA A 1 82 ? -6.735 -2.540 -15.646 1.00 86.06 82 ALA A CA 1
ATOM 637 C C . ALA A 1 82 ? -7.218 -3.453 -16.784 1.00 86.06 82 ALA A C 1
ATOM 639 O O . ALA A 1 82 ? -6.595 -3.495 -17.837 1.00 86.06 82 ALA A O 1
ATOM 640 N N . LEU A 1 83 ? -8.365 -4.121 -16.637 1.00 87.75 83 LEU A N 1
ATOM 641 C CA . LEU A 1 83 ? -8.961 -4.923 -17.707 1.00 87.75 83 LEU A CA 1
ATOM 642 C C . LEU A 1 83 ? -9.404 -4.051 -18.883 1.00 87.75 83 LEU A C 1
ATOM 644 O O . LEU A 1 83 ? -9.041 -4.347 -20.017 1.00 87.75 83 LEU A O 1
ATOM 648 N N . VAL A 1 84 ? -10.116 -2.947 -18.626 1.00 85.38 84 VAL A N 1
ATOM 649 C CA . VAL A 1 84 ? -10.504 -1.985 -19.675 1.00 85.38 84 VAL A CA 1
ATOM 650 C C . VAL A 1 84 ? -9.271 -1.461 -20.415 1.00 85.38 84 VAL A C 1
ATOM 652 O O . VAL A 1 84 ? -9.290 -1.334 -21.638 1.00 85.38 84 VAL A O 1
ATOM 655 N N . TYR A 1 85 ? -8.173 -1.213 -19.700 1.00 78.44 85 TYR A N 1
ATOM 656 C CA . TYR A 1 85 ? -6.914 -0.804 -20.311 1.00 78.44 85 TYR A CA 1
ATOM 657 C C . TYR A 1 85 ? -6.228 -1.916 -21.108 1.00 78.44 85 TYR A C 1
ATOM 659 O O . TYR A 1 85 ? -5.776 -1.684 -22.227 1.00 78.44 85 TYR A O 1
ATOM 667 N N . GLY A 1 86 ? -6.177 -3.133 -20.568 1.00 76.88 86 GLY A N 1
ATOM 668 C CA . GLY A 1 86 ? -5.606 -4.301 -21.235 1.00 76.88 86 GLY A CA 1
ATOM 669 C C . GLY A 1 86 ? -6.313 -4.638 -22.545 1.00 76.88 86 GLY A C 1
ATOM 670 O O . GLY A 1 86 ? -5.668 -5.062 -23.498 1.00 76.88 86 GLY A O 1
ATOM 671 N N . LEU A 1 87 ? -7.619 -4.371 -22.641 1.00 82.44 87 LEU A N 1
ATOM 672 C CA . LEU A 1 87 ? -8.376 -4.522 -23.887 1.00 82.44 87 LEU A CA 1
ATOM 673 C C . LEU A 1 87 ? -7.925 -3.550 -24.992 1.00 82.44 87 LEU A C 1
ATOM 675 O O . LEU A 1 87 ? -8.086 -3.867 -26.168 1.00 82.44 87 LEU A O 1
ATOM 679 N N . ARG A 1 88 ? -7.328 -2.399 -24.647 1.00 76.06 88 ARG A N 1
ATOM 680 C CA . ARG A 1 88 ? -6.727 -1.470 -25.625 1.00 76.06 88 ARG A CA 1
ATOM 681 C C . ARG A 1 88 ? -5.401 -1.992 -26.183 1.00 76.06 88 ARG A C 1
ATOM 683 O O . ARG A 1 88 ? -5.062 -1.683 -27.322 1.00 76.06 88 ARG A O 1
ATOM 690 N N . PHE A 1 89 ? -4.670 -2.785 -25.401 1.00 71.75 89 PHE A N 1
ATOM 691 C CA . PHE A 1 89 ? -3.376 -3.360 -25.770 1.00 71.75 89 PHE A CA 1
ATOM 692 C C . PHE A 1 89 ? -3.395 -4.878 -25.550 1.00 71.75 89 PHE A C 1
ATOM 694 O O . PHE A 1 89 ? -2.756 -5.358 -24.606 1.00 71.75 89 PHE A O 1
ATOM 701 N N . PRO A 1 90 ? -4.136 -5.636 -26.386 1.00 71.50 90 PRO A N 1
ATOM 702 C CA . PRO A 1 90 ? -4.379 -7.062 -26.196 1.00 71.50 90 PRO A CA 1
ATOM 703 C C . PRO A 1 90 ? -3.100 -7.866 -26.458 1.00 71.50 90 PRO A C 1
ATOM 705 O O . PRO A 1 90 ? -2.904 -8.476 -27.505 1.00 71.50 90 PRO A O 1
ATOM 708 N N . SER A 1 91 ? -2.199 -7.837 -25.484 1.00 80.31 91 SER A N 1
ATOM 709 C CA . SER A 1 91 ? -0.942 -8.565 -25.469 1.00 80.31 91 SER A CA 1
ATOM 710 C C . SER A 1 91 ? -1.017 -9.645 -24.400 1.00 80.31 91 SER A C 1
ATOM 712 O O . SER A 1 91 ? -1.415 -9.396 -23.262 1.00 80.31 91 SER A O 1
ATOM 714 N N . LEU A 1 92 ? -0.624 -10.868 -24.757 1.00 82.12 92 LEU A N 1
ATOM 715 C CA . LEU A 1 92 ? -0.611 -11.990 -23.818 1.00 82.12 92 LEU A CA 1
ATOM 716 C C . LEU A 1 92 ? 0.278 -11.686 -22.599 1.00 82.12 92 LEU A C 1
ATOM 718 O O . LEU A 1 92 ? -0.078 -12.015 -21.470 1.00 82.12 92 LEU A O 1
ATOM 722 N N . SER A 1 93 ? 1.402 -10.999 -22.820 1.00 83.38 93 SER A N 1
ATOM 723 C CA . SER A 1 93 ? 2.323 -10.568 -21.766 1.00 83.38 93 SER A CA 1
ATOM 724 C C . SER A 1 93 ? 1.657 -9.654 -20.736 1.00 83.38 93 SER A C 1
ATOM 726 O O . SER A 1 93 ? 1.893 -9.827 -19.543 1.00 83.38 93 SER A O 1
ATOM 728 N N . TYR A 1 94 ? 0.779 -8.734 -21.152 1.00 84.25 94 TYR A N 1
ATOM 729 C CA . TYR A 1 94 ? 0.043 -7.874 -20.224 1.00 84.25 94 TYR A CA 1
ATOM 730 C C . TYR A 1 94 ? -0.832 -8.692 -19.266 1.00 84.25 94 TYR A C 1
ATOM 732 O O . TYR A 1 94 ? -0.744 -8.520 -18.050 1.00 84.25 94 TYR A O 1
ATOM 740 N N . PHE A 1 95 ? -1.637 -9.618 -19.796 1.00 85.94 95 PHE A N 1
ATOM 741 C CA . PHE A 1 95 ? -2.557 -10.423 -18.985 1.00 85.94 95 PHE A CA 1
ATOM 742 C C . PHE A 1 95 ? -1.843 -11.449 -18.099 1.00 85.94 95 PHE A C 1
ATOM 744 O O . PHE A 1 95 ? -2.333 -11.744 -17.013 1.00 85.94 95 PHE A O 1
ATOM 751 N N . LEU A 1 96 ? -0.679 -11.961 -18.514 1.00 88.44 96 LEU A N 1
ATOM 752 C CA . LEU A 1 96 ? 0.136 -12.860 -17.689 1.00 88.44 96 LEU A CA 1
ATOM 753 C C . LEU A 1 96 ? 0.772 -12.143 -16.492 1.00 88.44 96 LEU A C 1
ATOM 755 O O . LEU A 1 96 ? 0.874 -12.721 -15.412 1.00 88.44 96 LEU A O 1
ATOM 759 N N . LEU A 1 97 ? 1.186 -10.886 -16.668 1.00 88.31 97 LEU A N 1
ATOM 760 C CA . LEU A 1 97 ? 1.802 -10.086 -15.604 1.00 88.31 97 LEU A CA 1
ATOM 761 C C . LEU A 1 97 ? 0.767 -9.395 -14.704 1.00 88.31 97 LEU A C 1
ATOM 763 O O . LEU A 1 97 ? 1.084 -9.024 -13.572 1.00 88.31 97 LEU A O 1
ATOM 767 N N . LEU A 1 98 ? -0.475 -9.253 -15.178 1.00 89.06 98 LEU A N 1
ATOM 768 C CA . LEU A 1 98 ? -1.581 -8.615 -14.464 1.00 89.06 98 LEU A CA 1
ATOM 769 C C . LEU A 1 98 ? -1.770 -9.143 -13.024 1.00 89.06 98 LEU A C 1
ATOM 771 O O . LEU A 1 98 ? -1.833 -8.309 -12.119 1.00 89.06 98 LEU A O 1
ATOM 775 N N . PRO A 1 99 ? -1.809 -10.465 -12.746 1.00 91.00 99 PRO A N 1
ATOM 776 C CA . PRO A 1 99 ? -2.021 -10.970 -11.388 1.00 91.00 99 PRO A CA 1
ATOM 777 C C . PRO A 1 99 ? -0.889 -10.587 -10.434 1.00 91.00 99 PRO A C 1
ATOM 779 O O . PRO A 1 99 ? -1.143 -10.227 -9.288 1.00 91.00 99 PRO A O 1
ATOM 782 N N . VAL A 1 100 ? 0.359 -10.618 -10.913 1.00 91.00 100 VAL A N 1
ATOM 783 C CA . VAL A 1 100 ? 1.538 -10.263 -10.111 1.00 91.00 100 VAL A CA 1
ATOM 784 C C . VAL A 1 100 ? 1.516 -8.776 -9.769 1.00 91.00 100 VAL A C 1
ATOM 786 O O . VAL A 1 100 ? 1.695 -8.399 -8.611 1.00 91.00 100 VAL A O 1
ATOM 789 N N . ARG A 1 101 ? 1.221 -7.920 -10.754 1.00 90.19 101 ARG A N 1
ATOM 790 C CA . ARG A 1 101 ? 1.117 -6.472 -10.534 1.00 90.19 101 ARG A CA 1
ATOM 791 C C . ARG A 1 101 ? -0.030 -6.124 -9.591 1.00 90.19 101 ARG A C 1
ATOM 793 O O . ARG A 1 101 ? 0.159 -5.333 -8.672 1.00 90.19 101 ARG A O 1
ATOM 800 N N . LEU A 1 102 ? -1.188 -6.767 -9.748 1.00 92.19 102 LEU A N 1
ATOM 801 C CA . LEU A 1 102 ? -2.317 -6.592 -8.834 1.00 92.19 102 LEU A CA 1
ATOM 802 C C . LEU A 1 102 ? -2.009 -7.078 -7.417 1.00 92.19 102 LEU A C 1
ATOM 804 O O . LEU A 1 102 ? -2.462 -6.447 -6.470 1.00 92.19 102 LEU A O 1
ATOM 808 N N . ALA A 1 103 ? -1.214 -8.137 -7.240 1.00 91.81 103 ALA A N 1
ATOM 809 C CA . ALA A 1 103 ? -0.783 -8.579 -5.914 1.00 91.81 103 ALA A CA 1
ATOM 810 C C . ALA A 1 103 ? 0.112 -7.536 -5.218 1.00 91.81 103 ALA A C 1
ATOM 812 O O . ALA A 1 103 ? -0.065 -7.261 -4.031 1.00 91.81 103 ALA A O 1
ATOM 813 N N . LEU A 1 104 ? 1.031 -6.903 -5.956 1.00 91.75 104 LEU A N 1
ATOM 814 C CA . LEU A 1 104 ? 1.864 -5.815 -5.429 1.00 91.75 104 LEU A CA 1
ATOM 815 C C . LEU A 1 104 ? 1.027 -4.572 -5.090 1.00 91.75 104 LEU A C 1
ATOM 817 O O . LEU A 1 104 ? 1.196 -3.985 -4.022 1.00 91.75 104 LEU A O 1
ATOM 821 N N . VAL A 1 105 ? 0.063 -4.216 -5.942 1.00 92.06 105 VAL A N 1
ATOM 822 C CA . VAL A 1 105 ? -0.883 -3.123 -5.667 1.00 92.06 105 VAL A CA 1
ATOM 823 C C . VAL A 1 105 ? -1.786 -3.453 -4.474 1.00 92.06 105 VAL A C 1
ATOM 825 O O . VAL A 1 105 ? -2.047 -2.587 -3.643 1.00 92.06 105 VAL A O 1
ATOM 828 N N . ALA A 1 106 ? -2.210 -4.708 -4.314 1.00 92.19 106 ALA A N 1
ATOM 829 C CA . ALA A 1 106 ? -2.958 -5.151 -3.142 1.00 92.19 106 ALA A CA 1
ATOM 830 C C . ALA A 1 106 ? -2.142 -4.986 -1.850 1.00 92.19 106 ALA A C 1
ATOM 832 O O . ALA A 1 106 ? -2.701 -4.610 -0.821 1.00 92.19 106 ALA A O 1
ATOM 833 N N . LEU A 1 107 ? -0.821 -5.197 -1.897 1.00 92.44 107 LEU A N 1
ATOM 834 C CA . LEU A 1 107 ? 0.063 -4.947 -0.757 1.00 92.44 107 LEU A CA 1
ATOM 835 C C . LEU A 1 107 ? 0.150 -3.450 -0.414 1.00 92.44 107 LEU A C 1
ATOM 837 O O . LEU A 1 107 ? 0.091 -3.097 0.764 1.00 92.44 107 LEU A O 1
ATOM 841 N N . ILE A 1 108 ? 0.210 -2.570 -1.422 1.00 92.19 108 ILE A N 1
ATOM 842 C CA . ILE A 1 108 ? 0.120 -1.108 -1.239 1.00 92.19 108 ILE A CA 1
ATOM 843 C C . ILE A 1 108 ? -1.214 -0.741 -0.573 1.00 92.19 108 ILE A C 1
ATOM 845 O O . ILE A 1 108 ? -1.225 -0.066 0.459 1.00 92.19 108 ILE A O 1
ATOM 849 N N . LEU A 1 109 ? -2.335 -1.231 -1.116 1.00 93.31 109 LEU A N 1
ATOM 850 C CA . LEU A 1 109 ? -3.675 -0.995 -0.569 1.00 93.31 109 LEU A CA 1
ATOM 851 C C . LEU A 1 109 ? -3.783 -1.460 0.881 1.00 93.31 109 LEU A C 1
ATOM 853 O O . LEU A 1 109 ? -4.343 -0.750 1.714 1.00 93.31 109 LEU A O 1
ATOM 857 N N . LEU A 1 110 ? -3.237 -2.631 1.201 1.00 92.00 110 LEU A N 1
ATOM 858 C CA . LEU A 1 110 ? -3.272 -3.195 2.544 1.00 92.00 110 LEU A CA 1
ATOM 859 C C . LEU A 1 110 ? -2.480 -2.340 3.544 1.00 92.00 110 LEU A C 1
ATOM 861 O O . LEU A 1 110 ? -2.949 -2.134 4.663 1.00 92.00 110 LEU A O 1
ATOM 865 N N . GLN A 1 111 ? -1.323 -1.796 3.148 1.00 89.88 111 GLN A N 1
ATOM 866 C CA . GLN A 1 111 ? -0.543 -0.887 3.996 1.00 89.88 111 GLN A CA 1
ATOM 867 C C . GLN A 1 111 ? -1.269 0.437 4.242 1.00 89.88 111 GLN A C 1
ATOM 869 O O . GLN A 1 111 ? -1.403 0.854 5.394 1.00 89.88 111 GLN A O 1
ATOM 874 N N . VAL A 1 112 ? -1.771 1.076 3.182 1.00 91.06 112 VAL A N 1
ATOM 875 C CA . VAL A 1 112 ? -2.486 2.360 3.275 1.00 91.06 112 VAL A CA 1
ATOM 876 C C . VAL A 1 112 ? -3.772 2.197 4.087 1.00 91.06 112 VAL A C 1
ATOM 878 O O . VAL A 1 112 ? -3.978 2.901 5.078 1.00 91.06 112 VAL A O 1
ATOM 881 N N . THR A 1 113 ? -4.593 1.201 3.742 1.00 90.50 113 THR A N 1
ATOM 882 C CA . THR A 1 113 ? -5.845 0.900 4.450 1.00 90.50 113 THR A CA 1
ATOM 883 C C . THR A 1 113 ? -5.572 0.539 5.905 1.00 90.50 113 THR A C 1
ATOM 885 O O . THR A 1 113 ? -6.270 1.019 6.794 1.00 90.50 113 THR A O 1
ATOM 888 N N . GLY A 1 114 ? -4.545 -0.274 6.174 1.00 87.06 114 GLY A N 1
ATOM 889 C CA . GLY A 1 114 ? -4.153 -0.668 7.525 1.00 87.06 114 GLY A CA 1
ATOM 890 C C . GLY A 1 114 ? -3.774 0.530 8.395 1.00 87.06 114 GLY A C 1
ATOM 891 O O . GLY A 1 114 ? -4.300 0.672 9.498 1.00 87.06 114 GLY A O 1
ATOM 892 N N . LEU A 1 115 ? -2.927 1.430 7.889 1.00 87.88 115 LEU A N 1
ATOM 893 C CA . LEU A 1 115 ? -2.525 2.652 8.592 1.00 87.88 115 LEU A CA 1
ATOM 894 C C . LEU A 1 115 ? -3.722 3.558 8.916 1.00 87.88 115 LEU A C 1
ATOM 896 O O . LEU A 1 115 ? -3.878 4.016 10.054 1.00 87.88 115 LEU A O 1
ATOM 900 N N . ILE A 1 116 ? -4.606 3.783 7.943 1.00 87.25 116 ILE A N 1
ATOM 901 C CA . ILE A 1 116 ? -5.794 4.623 8.134 1.00 87.25 116 ILE A CA 1
ATOM 902 C C . ILE A 1 116 ? -6.764 3.964 9.121 1.00 87.25 116 ILE A C 1
ATOM 904 O O . ILE A 1 116 ? -7.237 4.618 10.053 1.00 87.25 116 ILE A O 1
ATOM 908 N N . ALA A 1 117 ? -7.021 2.664 8.966 1.00 82.81 117 ALA A N 1
ATOM 909 C CA . ALA A 1 117 ? -7.930 1.907 9.819 1.00 82.81 117 ALA A CA 1
ATOM 910 C C . ALA A 1 117 ? -7.460 1.885 11.281 1.00 82.81 117 ALA A C 1
ATOM 912 O O . ALA A 1 117 ? -8.264 2.109 12.187 1.00 82.81 117 ALA A O 1
ATOM 913 N N . LEU A 1 118 ? -6.161 1.676 11.525 1.00 80.94 118 LEU A N 1
ATOM 914 C CA . LEU A 1 118 ? -5.567 1.779 12.862 1.00 80.94 118 LEU A CA 1
ATOM 915 C C . LEU A 1 118 ? -5.824 3.158 13.469 1.00 80.94 118 LEU A C 1
ATOM 917 O O . LEU A 1 118 ? -6.272 3.282 14.608 1.00 80.94 118 LEU A O 1
ATOM 921 N N . THR A 1 119 ? -5.588 4.207 12.694 1.00 82.50 119 THR A N 1
ATOM 922 C CA . THR A 1 119 ? -5.735 5.580 13.176 1.00 82.50 119 THR A CA 1
ATOM 923 C C . THR A 1 119 ? -7.176 5.899 13.534 1.00 82.50 119 THR A C 1
ATOM 925 O O . THR A 1 119 ? -7.440 6.394 14.629 1.00 82.50 119 THR A O 1
ATOM 928 N N . MET A 1 120 ? -8.119 5.522 12.672 1.00 77.81 120 MET A N 1
ATOM 929 C CA . MET A 1 120 ? -9.548 5.692 12.930 1.00 77.81 120 MET A CA 1
ATOM 930 C C . MET A 1 120 ? -10.037 4.874 14.132 1.00 77.81 120 MET A C 1
ATOM 932 O O . MET A 1 120 ? -10.923 5.325 14.852 1.00 77.81 120 MET A O 1
ATOM 936 N N . ALA A 1 121 ? -9.446 3.705 14.397 1.00 74.50 121 ALA A N 1
ATOM 937 C CA . ALA A 1 121 ? -9.806 2.865 15.539 1.00 74.50 121 ALA A CA 1
ATOM 938 C C . ALA A 1 121 ? -9.255 3.369 16.890 1.00 74.50 121 ALA A C 1
ATOM 940 O O . ALA A 1 121 ? -9.895 3.187 17.933 1.00 74.50 121 ALA A O 1
ATOM 941 N N . TYR A 1 122 ? -8.060 3.972 16.907 1.00 72.81 122 TYR A N 1
ATOM 942 C CA . TYR A 1 122 ? -7.396 4.381 18.152 1.00 72.81 122 TYR A CA 1
ATOM 943 C C . TYR A 1 122 ? -7.462 5.881 18.422 1.00 72.81 122 TYR A C 1
ATOM 945 O O . TYR A 1 122 ? -7.821 6.268 19.535 1.00 72.81 122 TYR A O 1
ATOM 953 N N . ARG A 1 123 ? -7.089 6.716 17.446 1.00 78.75 123 ARG A N 1
ATOM 954 C CA . ARG A 1 123 ? -7.004 8.178 17.579 1.00 78.75 123 ARG A CA 1
ATOM 955 C C . ARG A 1 123 ? -7.290 8.864 16.236 1.00 78.75 123 ARG A C 1
ATOM 957 O O . ARG A 1 123 ? -6.349 9.212 15.524 1.00 78.75 123 ARG A O 1
ATOM 964 N N . PRO A 1 124 ? -8.564 9.150 15.913 1.00 78.81 124 PRO A N 1
ATOM 965 C CA . PRO A 1 124 ? -8.938 9.810 14.658 1.00 78.81 124 PRO A CA 1
ATOM 966 C C . PRO A 1 124 ? -8.263 11.173 14.439 1.00 78.81 124 PRO A C 1
ATOM 968 O O . PRO A 1 124 ? -8.056 11.587 13.303 1.00 78.81 124 PRO A O 1
ATOM 971 N N . THR A 1 125 ? -7.863 11.868 15.509 1.00 81.19 125 THR A N 1
ATOM 972 C CA . THR A 1 125 ? -7.128 13.142 15.421 1.00 81.19 125 THR A CA 1
ATOM 973 C C . THR A 1 125 ? -5.747 13.003 14.775 1.00 81.19 125 THR A C 1
ATOM 975 O O . THR A 1 125 ? -5.217 13.983 14.263 1.00 81.19 125 THR A O 1
ATOM 978 N N . TRP A 1 126 ? -5.167 11.797 14.751 1.00 83.38 126 TRP A N 1
ATOM 979 C CA . TRP A 1 126 ? -3.853 11.523 14.156 1.00 83.38 126 TRP A CA 1
ATOM 980 C C . TRP A 1 126 ? -3.925 11.222 12.655 1.00 83.38 126 TRP A C 1
ATOM 982 O O . TRP A 1 126 ? -2.892 11.008 12.024 1.00 83.38 126 TRP A O 1
ATOM 992 N N . THR A 1 127 ? -5.124 11.235 12.062 1.00 80.69 127 THR A N 1
ATOM 993 C CA . THR A 1 127 ? -5.322 10.896 10.644 1.00 80.69 127 THR A CA 1
ATOM 994 C C . THR A 1 127 ? -4.484 11.791 9.732 1.00 80.69 127 THR A C 1
ATOM 996 O O . THR A 1 127 ? -3.865 11.292 8.800 1.00 80.69 127 THR A O 1
ATOM 999 N N . TRP A 1 128 ? -4.363 13.086 10.046 1.00 82.25 128 TRP A N 1
ATOM 1000 C CA . TRP A 1 128 ? -3.515 14.013 9.289 1.00 82.25 128 TRP A CA 1
ATOM 1001 C C . TRP A 1 128 ? -2.033 13.621 9.294 1.00 82.25 128 TRP A C 1
ATOM 1003 O O . TRP A 1 128 ? -1.391 13.651 8.249 1.00 82.25 128 TRP A O 1
ATOM 1013 N N . TRP A 1 129 ? -1.496 13.194 10.439 1.00 84.50 129 TRP A N 1
ATOM 1014 C CA . TRP A 1 129 ? -0.106 12.735 10.529 1.00 84.50 129 TRP A CA 1
ATOM 1015 C C . TRP A 1 129 ? 0.125 11.455 9.732 1.00 84.50 129 TRP A C 1
ATOM 1017 O O . TRP A 1 129 ? 1.152 11.317 9.079 1.00 84.50 129 TRP A O 1
ATOM 1027 N N . ILE A 1 130 ? -0.849 10.545 9.729 1.00 86.44 130 ILE A N 1
ATOM 1028 C CA . ILE A 1 130 ? -0.795 9.317 8.927 1.00 86.44 130 ILE A CA 1
ATOM 1029 C C . ILE A 1 130 ? -0.857 9.633 7.434 1.00 86.44 130 ILE A C 1
ATOM 1031 O O . ILE A 1 130 ? -0.117 9.031 6.664 1.00 86.44 130 ILE A O 1
ATOM 1035 N N . PHE A 1 131 ? -1.665 10.610 7.025 1.00 84.88 131 PHE A N 1
ATOM 1036 C CA . PHE A 1 131 ? -1.669 11.107 5.651 1.00 84.88 131 PHE A CA 1
ATOM 1037 C C . PHE A 1 131 ? -0.300 11.630 5.230 1.00 84.88 131 PHE A C 1
ATOM 1039 O O . PHE A 1 131 ? 0.219 11.218 4.196 1.00 84.88 131 PHE A O 1
ATOM 1046 N N . VAL A 1 132 ? 0.314 12.480 6.057 1.00 86.44 132 VAL A N 1
ATOM 1047 C CA . VAL A 1 132 ? 1.686 12.954 5.839 1.00 86.44 132 VAL A CA 1
ATOM 1048 C C . VAL A 1 132 ? 2.644 11.763 5.728 1.00 86.44 132 VAL A C 1
ATOM 1050 O O . VAL A 1 132 ? 3.466 11.714 4.818 1.00 86.44 132 VAL A O 1
ATOM 1053 N N . TRP A 1 133 ? 2.489 10.758 6.590 1.00 88.00 133 TRP A N 1
ATOM 1054 C CA . TRP A 1 133 ? 3.333 9.566 6.598 1.00 88.00 133 TRP A CA 1
ATOM 1055 C C . TRP A 1 133 ? 3.206 8.721 5.321 1.00 88.00 133 TRP A C 1
ATOM 1057 O O . TRP A 1 133 ? 4.215 8.268 4.783 1.00 88.00 133 TRP A O 1
ATOM 1067 N N . ILE A 1 134 ? 1.984 8.561 4.804 1.00 89.25 134 ILE A N 1
ATOM 1068 C CA . ILE A 1 134 ? 1.686 7.891 3.529 1.00 89.25 134 ILE A CA 1
ATOM 1069 C C . ILE A 1 134 ? 2.297 8.674 2.363 1.00 89.25 134 ILE A C 1
ATOM 1071 O O . ILE A 1 134 ? 2.963 8.083 1.517 1.00 89.25 134 ILE A O 1
ATOM 1075 N N . VAL A 1 135 ? 2.126 10.000 2.335 1.00 87.44 135 VAL A N 1
ATOM 1076 C CA . VAL A 1 135 ? 2.685 10.862 1.282 1.00 87.44 135 VAL A CA 1
ATOM 1077 C C . VAL A 1 135 ? 4.211 10.769 1.258 1.00 87.44 135 VAL A C 1
ATOM 1079 O O . VAL A 1 135 ? 4.783 10.494 0.207 1.00 87.44 135 VAL A O 1
ATOM 1082 N N . PHE A 1 136 ? 4.880 10.914 2.406 1.00 87.12 136 PHE A N 1
ATOM 1083 C CA . PHE A 1 136 ? 6.336 10.763 2.474 1.00 87.12 136 PHE A CA 1
ATOM 1084 C C . PHE A 1 136 ? 6.789 9.347 2.099 1.00 87.12 136 PHE A C 1
ATOM 1086 O O . PHE A 1 136 ? 7.762 9.202 1.365 1.00 87.12 136 PHE A O 1
ATOM 1093 N N . GLY A 1 137 ? 6.071 8.302 2.521 1.00 86.12 137 GLY A N 1
ATOM 1094 C CA . GLY A 1 137 ? 6.371 6.924 2.113 1.00 86.12 137 GLY A CA 1
ATOM 1095 C C . GLY A 1 137 ? 6.211 6.661 0.610 1.00 86.12 137 GLY A C 1
ATOM 1096 O O . GLY A 1 137 ? 6.814 5.725 0.091 1.00 86.12 137 GLY A O 1
ATOM 1097 N N . GLY A 1 138 ? 5.421 7.477 -0.093 1.00 85.06 138 GLY A N 1
ATOM 1098 C CA . GLY A 1 138 ? 5.247 7.415 -1.546 1.00 85.06 138 GLY A CA 1
ATOM 1099 C C . GLY A 1 138 ? 6.250 8.241 -2.359 1.00 85.06 138 GLY A C 1
ATOM 1100 O O . GLY A 1 138 ? 6.286 8.087 -3.577 1.00 85.06 138 GLY A O 1
ATOM 1101 N N . ILE A 1 139 ? 7.042 9.112 -1.722 1.00 85.50 139 ILE A N 1
ATOM 1102 C CA . ILE A 1 139 ? 7.949 10.060 -2.404 1.00 85.50 139 ILE A CA 1
ATOM 1103 C C . ILE A 1 139 ? 9.424 9.823 -2.049 1.00 85.50 139 ILE A C 1
ATOM 1105 O O . ILE A 1 139 ? 10.306 10.135 -2.853 1.00 85.50 139 ILE A O 1
ATOM 1109 N N . VAL A 1 140 ? 9.712 9.329 -0.842 1.00 84.62 140 VAL A N 1
ATOM 1110 C CA . VAL A 1 140 ? 11.089 9.175 -0.362 1.00 84.62 140 VAL A CA 1
ATOM 1111 C C . VAL A 1 140 ? 11.702 7.860 -0.837 1.00 84.62 140 VAL A C 1
ATOM 1113 O O . VAL A 1 140 ? 11.314 6.789 -0.374 1.00 84.62 140 VAL A O 1
ATOM 1116 N N . ASN A 1 141 ? 12.721 7.965 -1.698 1.00 83.00 141 ASN A N 1
ATOM 1117 C CA . ASN A 1 141 ? 13.423 6.816 -2.268 1.00 83.00 141 ASN A CA 1
ATOM 1118 C C . ASN A 1 141 ? 14.424 6.246 -1.258 1.00 83.00 141 ASN A C 1
ATOM 1120 O O . ASN A 1 141 ? 15.515 6.793 -1.095 1.00 83.00 141 ASN A O 1
ATOM 1124 N N . LYS A 1 142 ? 14.088 5.126 -0.613 1.00 83.44 142 LYS A N 1
ATOM 1125 C CA . LYS A 1 142 ? 14.947 4.486 0.398 1.00 83.44 142 LYS A CA 1
ATOM 1126 C C . LYS A 1 142 ? 16.141 3.775 -0.214 1.00 83.44 142 LYS A C 1
ATOM 1128 O O . LYS A 1 142 ? 17.188 3.697 0.424 1.00 83.44 142 LYS A O 1
ATOM 1133 N N . GLY A 1 143 ? 16.014 3.303 -1.453 1.00 76.25 143 GLY A N 1
ATOM 1134 C CA . GLY A 1 143 ? 17.124 2.719 -2.206 1.00 76.25 143 GLY A CA 1
ATOM 1135 C C . GLY A 1 143 ? 18.290 3.695 -2.355 1.00 76.25 143 GLY A C 1
ATOM 1136 O O . GLY A 1 143 ? 19.435 3.310 -2.153 1.00 76.25 143 GLY A O 1
ATOM 1137 N N . GLY A 1 144 ? 17.994 4.975 -2.597 1.00 76.00 144 GLY A N 1
ATOM 1138 C CA . GLY A 1 144 ? 19.006 6.034 -2.709 1.00 76.00 144 GLY A CA 1
ATOM 1139 C C . GLY A 1 144 ? 19.632 6.478 -1.381 1.00 76.00 144 GLY A C 1
ATOM 1140 O O . GLY A 1 144 ? 20.575 7.264 -1.381 1.00 76.00 144 GLY A O 1
ATOM 1141 N N . VAL A 1 145 ? 19.111 6.006 -0.245 1.00 76.81 145 VAL A N 1
ATOM 1142 C CA . VAL A 1 145 ? 19.611 6.348 1.097 1.00 76.81 145 VAL A CA 1
ATOM 1143 C C . VAL A 1 145 ? 20.735 5.396 1.537 1.00 76.81 145 VAL A C 1
ATOM 1145 O O . VAL A 1 145 ? 21.498 5.721 2.450 1.00 76.81 145 VAL A O 1
ATOM 1148 N N . LEU A 1 146 ? 20.867 4.242 0.875 1.00 76.00 146 LEU A N 1
ATOM 1149 C CA . LEU A 1 146 ? 21.918 3.253 1.109 1.00 76.00 146 LEU A CA 1
ATOM 1150 C C . LEU A 1 146 ? 23.090 3.432 0.116 1.00 76.00 146 LEU A C 1
ATOM 1152 O O . LEU A 1 146 ? 22.854 3.812 -1.029 1.00 76.00 146 LEU A O 1
ATOM 1156 N N . PRO A 1 147 ? 24.340 3.105 0.504 1.00 77.81 147 PRO A N 1
ATOM 1157 C CA . PRO A 1 147 ? 24.764 2.668 1.835 1.00 77.81 147 PRO A CA 1
ATOM 1158 C C . PRO A 1 147 ? 24.923 3.837 2.824 1.00 77.81 147 PRO A C 1
ATOM 1160 O O . PRO A 1 147 ? 25.132 4.989 2.447 1.00 77.81 147 PRO A O 1
ATOM 1163 N N . ILE A 1 148 ? 24.831 3.525 4.119 1.00 76.50 148 ILE A N 1
ATOM 1164 C CA . ILE A 1 148 ? 25.085 4.475 5.211 1.00 76.50 148 ILE A CA 1
ATOM 1165 C C . ILE A 1 148 ? 26.591 4.469 5.482 1.00 76.50 148 ILE A C 1
ATOM 1167 O O . ILE A 1 148 ? 27.140 3.444 5.879 1.00 76.50 148 ILE A O 1
ATOM 1171 N N . HIS A 1 149 ? 27.260 5.599 5.260 1.00 80.75 149 HIS A N 1
ATOM 1172 C CA . HIS A 1 149 ? 28.726 5.681 5.262 1.00 80.75 149 HIS A CA 1
ATOM 1173 C C . HIS A 1 149 ? 29.325 5.922 6.660 1.00 80.75 149 HIS A C 1
ATOM 1175 O O . HIS A 1 149 ? 30.539 5.849 6.831 1.00 80.75 149 HIS A O 1
ATOM 1181 N N . GLY A 1 150 ? 28.501 6.195 7.680 1.00 84.06 150 GLY A N 1
ATOM 1182 C CA . GLY A 1 150 ? 28.974 6.383 9.053 1.00 84.06 150 GLY A CA 1
ATOM 1183 C C . GLY A 1 150 ? 27.865 6.637 10.076 1.00 84.06 150 GLY A C 1
ATOM 1184 O O . GLY A 1 150 ? 26.702 6.824 9.729 1.00 84.06 150 GLY A O 1
ATOM 1185 N N . ILE A 1 151 ? 28.233 6.684 11.362 1.00 80.38 151 ILE A N 1
ATOM 1186 C CA . ILE A 1 151 ? 27.297 6.853 12.496 1.00 80.38 151 ILE A CA 1
ATOM 1187 C C . ILE A 1 151 ? 26.574 8.209 12.450 1.00 80.38 151 ILE A C 1
ATOM 1189 O O . ILE A 1 151 ? 25.398 8.293 12.802 1.00 80.38 151 ILE A O 1
ATOM 1193 N N . ALA A 1 152 ? 27.239 9.258 11.956 1.00 82.88 152 ALA A N 1
ATOM 1194 C CA . ALA A 1 152 ? 26.631 10.576 11.755 1.00 82.88 152 ALA A CA 1
ATOM 1195 C C . ALA A 1 152 ? 25.456 10.543 10.759 1.00 82.88 152 ALA A C 1
ATOM 1197 O O . ALA A 1 152 ? 24.567 11.387 10.822 1.00 82.88 152 ALA A O 1
ATOM 1198 N N . GLU A 1 153 ? 25.412 9.543 9.874 1.00 81.75 153 GLU A N 1
ATOM 1199 C CA . GLU A 1 153 ? 24.310 9.313 8.943 1.00 81.75 153 GLU A CA 1
ATOM 1200 C C . GLU A 1 153 ? 23.214 8.405 9.521 1.00 81.75 153 GLU A C 1
ATOM 1202 O O . GLU A 1 153 ? 22.261 8.076 8.823 1.00 81.75 153 GLU A O 1
ATOM 1207 N N . GLY A 1 154 ? 23.294 8.017 10.799 1.00 77.56 154 GLY A N 1
ATOM 1208 C CA . GLY A 1 154 ? 22.322 7.128 11.441 1.00 77.56 154 GLY A CA 1
ATOM 1209 C C . GLY A 1 154 ? 20.878 7.644 11.394 1.00 77.56 154 GLY A C 1
ATOM 1210 O O . GLY A 1 154 ? 19.946 6.844 11.361 1.00 77.56 154 GLY A O 1
ATOM 1211 N N . TYR A 1 155 ? 20.669 8.962 11.287 1.00 80.19 155 TYR A N 1
ATOM 1212 C CA . TYR A 1 155 ? 19.338 9.554 11.088 1.00 80.19 155 TYR A CA 1
ATOM 1213 C C . TYR A 1 155 ? 18.654 9.068 9.797 1.00 80.19 155 TYR A C 1
ATOM 1215 O O . TYR A 1 155 ? 17.427 9.040 9.734 1.00 80.19 155 TYR A O 1
ATOM 1223 N N . LYS A 1 156 ? 19.419 8.620 8.791 1.00 81.50 156 LYS A N 1
ATOM 1224 C CA . LYS A 1 156 ? 18.899 8.005 7.562 1.00 81.50 156 LYS A CA 1
ATOM 1225 C C . LYS A 1 156 ? 18.091 6.732 7.840 1.00 81.50 156 LYS A C 1
ATOM 1227 O O . LYS A 1 156 ? 17.174 6.416 7.086 1.00 81.50 156 LYS A O 1
ATOM 1232 N N . LEU A 1 157 ? 18.353 6.041 8.955 1.00 82.31 157 LEU A N 1
ATOM 1233 C CA . LEU A 1 157 ? 17.560 4.882 9.380 1.00 82.31 157 LEU A CA 1
ATOM 1234 C C . LEU A 1 157 ? 16.110 5.252 9.719 1.00 82.31 157 LEU A C 1
ATOM 1236 O O . LEU A 1 157 ? 15.226 4.410 9.591 1.00 82.31 157 LEU A O 1
ATOM 1240 N N . LEU A 1 158 ? 15.830 6.511 10.080 1.00 81.25 158 LEU A N 1
ATOM 1241 C CA . LEU A 1 158 ? 14.463 6.969 10.348 1.00 81.25 158 LEU A CA 1
ATOM 1242 C C . LEU A 1 158 ? 13.569 6.873 9.108 1.00 81.25 158 LEU A C 1
ATOM 1244 O O . LEU A 1 158 ? 12.360 6.701 9.235 1.00 81.25 158 LEU A O 1
ATOM 1248 N N . VAL A 1 159 ? 14.149 6.913 7.906 1.00 82.12 159 VAL A N 1
ATOM 1249 C CA . VAL A 1 159 ? 13.403 6.762 6.652 1.00 82.12 159 VAL A CA 1
ATOM 1250 C C . VAL A 1 159 ? 12.777 5.362 6.538 1.00 82.12 159 VAL A C 1
ATOM 1252 O O . VAL A 1 159 ? 11.702 5.205 5.959 1.00 82.12 159 VAL A O 1
ATOM 1255 N N . PHE A 1 160 ? 13.371 4.346 7.170 1.00 82.19 160 PHE A N 1
ATOM 1256 C CA . PHE A 1 160 ? 12.820 2.986 7.202 1.00 82.19 160 PHE A CA 1
ATOM 1257 C C . PHE A 1 160 ? 11.578 2.856 8.094 1.00 82.19 160 PHE A C 1
ATOM 1259 O O . PHE A 1 160 ? 10.901 1.833 8.040 1.00 82.19 160 PHE A O 1
ATOM 1266 N N . LEU A 1 161 ? 11.231 3.891 8.870 1.00 81.75 161 LEU A N 1
ATOM 1267 C CA . LEU A 1 161 ? 9.941 3.960 9.558 1.00 81.75 161 LEU A CA 1
ATOM 1268 C C . LEU A 1 161 ? 8.791 4.266 8.589 1.00 81.75 161 LEU A C 1
ATOM 1270 O O . LEU A 1 161 ? 7.650 3.902 8.865 1.00 81.75 161 LEU A O 1
ATOM 1274 N N . LEU A 1 162 ? 9.064 4.933 7.461 1.00 86.06 162 LEU A N 1
ATOM 1275 C CA . LEU A 1 162 ? 8.055 5.191 6.432 1.00 86.06 162 LEU A CA 1
ATOM 1276 C C . LEU A 1 162 ? 7.576 3.863 5.816 1.00 86.06 162 LEU A C 1
ATOM 1278 O O . LEU A 1 162 ? 8.381 2.938 5.678 1.00 86.06 162 LEU A O 1
ATOM 1282 N N . PRO A 1 163 ? 6.311 3.744 5.377 1.00 86.31 163 PRO A N 1
ATOM 1283 C CA . PRO A 1 163 ? 5.883 2.596 4.574 1.00 86.31 163 PRO A CA 1
ATOM 1284 C C . PRO A 1 163 ? 6.634 2.573 3.223 1.00 86.31 163 PRO A C 1
ATOM 1286 O O . PRO A 1 163 ? 6.926 3.645 2.689 1.00 86.31 163 PRO A O 1
ATOM 1289 N N . PRO A 1 164 ? 7.054 1.413 2.678 1.00 88.38 164 PRO A N 1
ATOM 1290 C CA . PRO A 1 164 ? 7.807 1.303 1.419 1.00 88.38 164 PRO A CA 1
ATOM 1291 C C . PRO A 1 164 ? 6.902 1.439 0.186 1.00 88.38 164 PRO A C 1
ATOM 1293 O O . PRO A 1 164 ? 6.888 0.580 -0.693 1.00 88.38 164 PRO A O 1
ATOM 1296 N N . LEU A 1 165 ? 6.078 2.490 0.137 1.00 89.25 165 LEU A N 1
ATOM 1297 C CA . LEU A 1 165 ? 5.082 2.656 -0.925 1.00 89.25 165 LEU A CA 1
ATOM 1298 C C . LEU A 1 165 ? 5.744 2.997 -2.259 1.00 89.25 165 LEU A C 1
ATOM 1300 O O . LEU A 1 165 ? 5.303 2.495 -3.293 1.00 89.25 165 LEU A O 1
ATOM 1304 N N . GLN A 1 166 ? 6.808 3.803 -2.249 1.00 88.88 166 GLN A N 1
ATOM 1305 C CA . GLN A 1 166 ? 7.563 4.099 -3.462 1.00 88.88 166 GLN A CA 1
ATOM 1306 C C . GLN A 1 166 ? 8.260 2.853 -4.011 1.00 88.88 166 GLN A C 1
ATOM 1308 O O . GLN A 1 166 ? 8.179 2.594 -5.210 1.00 88.88 166 GLN A O 1
ATOM 1313 N N . GLU A 1 167 ? 8.900 2.057 -3.155 1.00 88.25 167 GLU A N 1
ATOM 1314 C CA . GLU A 1 167 ? 9.593 0.840 -3.577 1.00 88.25 167 GLU A CA 1
ATOM 1315 C C . GLU A 1 167 ? 8.607 -0.201 -4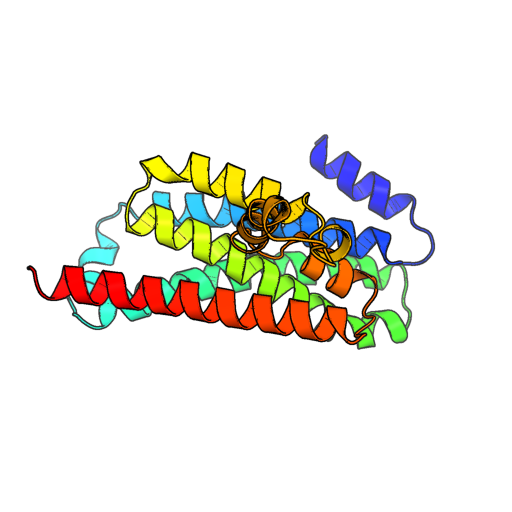.112 1.00 88.25 167 GLU A C 1
ATOM 1317 O O . GLU A 1 167 ? 8.860 -0.814 -5.145 1.00 88.25 167 GLU A O 1
ATOM 1322 N N . LEU A 1 168 ? 7.441 -0.352 -3.476 1.00 87.50 168 LEU A N 1
ATOM 1323 C CA . LEU A 1 168 ? 6.373 -1.207 -3.999 1.00 87.50 168 LEU A CA 1
ATOM 1324 C C . LEU A 1 168 ? 5.789 -0.679 -5.309 1.00 87.50 168 LEU A C 1
ATOM 1326 O O . LEU A 1 168 ? 5.476 -1.470 -6.197 1.00 87.50 168 LEU A O 1
ATOM 1330 N N . THR A 1 169 ? 5.665 0.642 -5.455 1.00 87.44 169 THR A N 1
ATOM 1331 C CA . THR A 1 169 ? 5.235 1.258 -6.715 1.00 87.44 169 THR A CA 1
ATOM 1332 C C . THR A 1 169 ? 6.244 0.955 -7.818 1.00 87.44 169 THR A C 1
ATOM 1334 O O . THR A 1 169 ? 5.842 0.524 -8.895 1.00 87.44 169 THR A O 1
ATOM 1337 N N . PHE A 1 170 ? 7.542 1.082 -7.540 1.00 86.94 170 PHE A N 1
ATOM 1338 C CA . PHE A 1 170 ? 8.606 0.716 -8.472 1.00 86.94 170 PHE A CA 1
ATOM 1339 C C . PHE A 1 170 ? 8.581 -0.780 -8.823 1.00 86.94 170 PHE A C 1
ATOM 1341 O O . PHE A 1 170 ? 8.582 -1.135 -9.996 1.00 86.94 170 PHE A O 1
ATOM 1348 N N . LEU A 1 171 ? 8.452 -1.670 -7.836 1.00 87.00 171 LEU A N 1
ATOM 1349 C CA . LEU A 1 171 ? 8.353 -3.114 -8.079 1.00 87.00 171 LEU A CA 1
ATOM 1350 C C . LEU A 1 171 ? 7.113 -3.487 -8.898 1.00 87.00 171 LEU A C 1
ATOM 1352 O O . LEU A 1 171 ? 7.180 -4.355 -9.765 1.00 87.00 171 LEU A O 1
ATOM 1356 N N . SER A 1 172 ? 5.980 -2.821 -8.657 1.00 85.25 172 SER A N 1
ATOM 1357 C CA . SER A 1 172 ? 4.744 -3.053 -9.414 1.00 85.25 172 SER A CA 1
ATOM 1358 C C . SER A 1 172 ? 4.870 -2.673 -10.892 1.00 85.25 172 SER A C 1
ATOM 1360 O O . SER A 1 172 ? 4.132 -3.196 -11.730 1.00 85.25 172 SER A O 1
ATOM 1362 N N . THR A 1 173 ? 5.812 -1.789 -11.226 1.00 82.25 173 THR A N 1
ATOM 1363 C CA . THR A 1 173 ? 5.971 -1.238 -12.572 1.00 82.25 173 THR A CA 1
ATOM 1364 C C . THR A 1 173 ? 7.071 -1.950 -13.342 1.00 82.25 173 THR A C 1
ATOM 1366 O O . THR A 1 173 ? 6.806 -2.420 -14.453 1.00 82.25 173 THR A O 1
ATOM 1369 N N . SER A 1 174 ? 8.260 -2.090 -12.749 1.00 81.81 174 SER A N 1
ATOM 1370 C CA . SER A 1 174 ? 9.406 -2.763 -13.366 1.00 81.81 174 SER A CA 1
ATOM 1371 C C . SER A 1 174 ? 9.246 -4.281 -13.380 1.00 81.81 174 SER A C 1
ATOM 1373 O O . SER A 1 174 ? 9.631 -4.916 -14.355 1.00 81.81 174 SER A O 1
ATOM 1375 N N . LEU A 1 175 ? 8.636 -4.861 -12.334 1.00 80.69 175 LEU A N 1
ATOM 1376 C CA . LEU A 1 175 ? 8.656 -6.304 -12.055 1.00 80.69 175 LEU A CA 1
ATOM 1377 C C . LEU A 1 175 ? 10.073 -6.905 -12.021 1.00 80.69 175 LEU A C 1
ATOM 1379 O O . LEU A 1 175 ? 10.250 -8.114 -12.177 1.00 80.69 175 LEU A O 1
ATOM 1383 N N . GLU A 1 176 ? 11.082 -6.070 -11.787 1.00 78.19 176 GLU A N 1
ATOM 1384 C CA . GLU A 1 176 ? 12.466 -6.492 -11.631 1.00 78.19 176 GLU A CA 1
ATOM 1385 C C . GLU A 1 176 ? 12.726 -6.791 -10.155 1.00 78.19 176 GLU A C 1
ATOM 1387 O O . GLU A 1 176 ? 12.737 -5.896 -9.310 1.00 78.19 176 GLU A O 1
ATOM 1392 N N . PHE A 1 177 ? 12.907 -8.073 -9.840 1.00 78.19 177 PHE A N 1
ATOM 1393 C CA . PHE A 1 177 ? 13.215 -8.541 -8.491 1.00 78.19 177 PHE A CA 1
ATOM 1394 C C . PHE A 1 177 ? 14.707 -8.844 -8.357 1.00 78.19 177 PHE A C 1
ATOM 1396 O O . PHE A 1 177 ? 15.129 -10.002 -8.293 1.00 78.19 177 PHE A O 1
ATOM 1403 N N . ASP A 1 178 ? 15.512 -7.786 -8.325 1.00 83.62 178 ASP A N 1
ATOM 1404 C CA . ASP A 1 178 ? 16.896 -7.872 -7.874 1.00 83.62 178 ASP A CA 1
ATOM 1405 C C . ASP A 1 178 ? 16.964 -8.081 -6.344 1.00 83.62 178 ASP A C 1
ATOM 1407 O O . ASP A 1 178 ? 15.947 -8.178 -5.648 1.00 83.62 178 ASP A O 1
ATOM 1411 N N . ILE A 1 179 ? 18.177 -8.183 -5.789 1.00 84.38 179 ILE A N 1
ATOM 1412 C CA . ILE A 1 179 ? 18.378 -8.401 -4.344 1.00 84.38 179 ILE A CA 1
ATOM 1413 C C . ILE A 1 179 ? 17.675 -7.308 -3.522 1.00 84.38 179 ILE A C 1
ATOM 1415 O O . ILE A 1 179 ? 17.050 -7.606 -2.502 1.00 84.38 179 ILE A O 1
ATOM 1419 N N . LEU A 1 180 ? 17.739 -6.051 -3.972 1.00 80.31 180 LEU A N 1
ATOM 1420 C CA . LEU A 1 180 ? 17.090 -4.930 -3.298 1.00 80.31 180 LEU A CA 1
ATOM 1421 C C . LEU A 1 180 ? 15.565 -5.038 -3.379 1.00 80.31 180 LEU A C 1
ATOM 1423 O O . LEU A 1 180 ? 14.891 -4.842 -2.370 1.00 80.31 180 LEU A O 1
ATOM 1427 N N . GLY A 1 181 ? 15.015 -5.423 -4.528 1.00 82.88 181 GLY A N 1
ATOM 1428 C CA . GLY A 1 181 ? 13.591 -5.660 -4.722 1.00 82.88 181 GLY A CA 1
ATOM 1429 C C . GLY A 1 181 ? 13.023 -6.707 -3.766 1.00 82.88 181 GLY A C 1
ATOM 1430 O O . GLY A 1 181 ? 11.984 -6.479 -3.141 1.00 82.88 181 GLY A O 1
ATOM 1431 N N . TRP A 1 182 ? 13.738 -7.817 -3.562 1.00 86.44 182 TRP A N 1
ATOM 1432 C CA . TRP A 1 182 ? 13.354 -8.828 -2.570 1.00 86.44 182 TRP A CA 1
ATOM 1433 C C . TRP A 1 182 ? 13.405 -8.302 -1.134 1.00 86.44 182 TRP A C 1
ATOM 1435 O O . TRP A 1 182 ? 12.507 -8.601 -0.344 1.00 86.44 182 TRP A O 1
ATOM 1445 N N . ILE A 1 183 ? 14.411 -7.490 -0.795 1.00 86.81 183 ILE A N 1
ATOM 1446 C CA . ILE A 1 183 ? 14.506 -6.845 0.522 1.00 86.81 183 ILE A CA 1
ATOM 1447 C C . ILE A 1 183 ? 13.315 -5.907 0.741 1.00 86.81 183 ILE A C 1
ATOM 1449 O O . ILE A 1 183 ? 12.682 -5.965 1.796 1.00 86.81 183 ILE A O 1
ATOM 1453 N N . TRP A 1 184 ? 12.959 -5.085 -0.248 1.00 85.75 184 TRP A N 1
ATOM 1454 C CA . TRP A 1 184 ? 11.828 -4.162 -0.142 1.00 85.75 184 TRP A CA 1
ATOM 1455 C C . TRP A 1 184 ? 10.491 -4.884 -0.022 1.00 85.75 184 TRP A C 1
ATOM 1457 O O . TRP A 1 184 ? 9.673 -4.507 0.819 1.00 85.75 184 TRP A O 1
ATOM 1467 N N . LEU A 1 185 ? 10.285 -5.957 -0.789 1.00 88.25 185 LEU A N 1
ATOM 1468 C CA . LEU A 1 185 ? 9.104 -6.805 -0.649 1.00 88.25 185 LEU A CA 1
ATOM 1469 C C . LEU A 1 185 ? 9.045 -7.449 0.745 1.00 88.25 185 LEU A C 1
ATOM 1471 O O . LEU A 1 185 ? 7.997 -7.435 1.390 1.00 88.25 185 LEU A O 1
ATOM 1475 N N . GLY A 1 186 ? 10.170 -7.969 1.240 1.00 87.50 186 GLY A N 1
ATOM 1476 C CA . GLY A 1 186 ? 10.272 -8.537 2.583 1.00 87.50 186 GLY A CA 1
ATOM 1477 C C . GLY A 1 186 ? 9.926 -7.517 3.669 1.00 87.50 186 GLY A C 1
ATOM 1478 O O . GLY A 1 186 ? 9.086 -7.790 4.526 1.00 87.50 186 GLY A O 1
ATOM 1479 N N . LEU A 1 187 ? 10.500 -6.313 3.598 1.00 86.44 187 LEU A N 1
ATOM 1480 C CA . LEU A 1 187 ? 10.200 -5.213 4.518 1.00 86.44 187 LEU A CA 1
ATOM 1481 C C . LEU A 1 187 ? 8.725 -4.810 4.458 1.00 86.44 187 LEU A C 1
ATOM 1483 O O . LEU A 1 187 ? 8.093 -4.649 5.501 1.00 86.44 187 LEU A O 1
ATOM 1487 N N . ALA A 1 188 ? 8.154 -4.712 3.258 1.00 87.19 188 ALA A N 1
ATOM 1488 C CA . ALA A 1 188 ? 6.742 -4.418 3.062 1.00 87.19 188 ALA A CA 1
ATOM 1489 C C . ALA A 1 188 ? 5.832 -5.464 3.723 1.00 87.19 188 ALA A C 1
ATOM 1491 O O . ALA A 1 188 ? 4.865 -5.103 4.399 1.00 87.19 188 ALA A O 1
ATOM 1492 N N . LEU A 1 189 ? 6.142 -6.753 3.569 1.00 89.62 189 LEU A N 1
ATOM 1493 C CA . LEU A 1 189 ? 5.380 -7.846 4.178 1.00 89.62 189 LEU A CA 1
ATOM 1494 C C . LEU A 1 189 ? 5.519 -7.853 5.702 1.00 89.62 189 LEU A C 1
ATOM 1496 O O . LEU A 1 189 ? 4.513 -7.965 6.405 1.00 89.62 189 LEU A O 1
ATOM 1500 N N . VAL A 1 190 ? 6.736 -7.670 6.223 1.00 88.88 190 VAL A N 1
ATOM 1501 C CA . VAL A 1 190 ? 6.989 -7.571 7.668 1.00 88.88 190 VAL A CA 1
ATOM 1502 C C . VAL A 1 190 ? 6.225 -6.392 8.260 1.00 88.88 190 VAL A C 1
ATOM 1504 O O . VAL A 1 190 ? 5.510 -6.560 9.245 1.00 88.88 190 VAL A O 1
ATOM 1507 N N . GLN A 1 191 ? 6.306 -5.215 7.643 1.00 85.75 191 GLN A N 1
ATOM 1508 C CA . GLN A 1 191 ? 5.630 -4.017 8.128 1.00 85.75 191 GLN A CA 1
ATOM 1509 C C . GLN A 1 191 ? 4.104 -4.163 8.078 1.00 85.75 191 GLN A C 1
ATOM 1511 O O . GLN A 1 191 ? 3.418 -3.820 9.039 1.00 85.75 191 GLN A O 1
ATOM 1516 N N . THR A 1 192 ? 3.571 -4.760 7.012 1.00 84.25 192 THR A N 1
ATOM 1517 C CA . THR A 1 192 ? 2.149 -5.117 6.907 1.00 84.25 192 THR A CA 1
ATOM 1518 C C . THR A 1 192 ? 1.728 -6.060 8.038 1.00 84.25 192 THR A C 1
ATOM 1520 O O . THR A 1 192 ? 0.730 -5.816 8.720 1.00 84.25 192 THR A O 1
ATOM 1523 N N . GLY A 1 193 ? 2.509 -7.116 8.283 1.00 83.94 193 GLY A N 1
ATOM 1524 C CA . GLY A 1 193 ? 2.272 -8.065 9.369 1.00 83.94 193 GLY A CA 1
ATOM 1525 C C . GLY A 1 193 ? 2.326 -7.406 10.748 1.00 83.94 193 GLY A C 1
ATOM 1526 O O . GLY A 1 193 ? 1.479 -7.689 11.595 1.00 83.94 193 GLY A O 1
ATOM 1527 N N . LEU A 1 194 ? 3.263 -6.479 10.963 1.00 83.31 194 LEU A N 1
ATOM 1528 C CA . LEU A 1 194 ? 3.371 -5.692 12.191 1.00 83.31 194 LEU A CA 1
ATOM 1529 C C . LEU A 1 194 ? 2.172 -4.762 12.378 1.00 83.31 194 LEU A C 1
ATOM 1531 O O . LEU A 1 194 ? 1.621 -4.726 13.474 1.00 83.31 194 LEU A O 1
ATOM 1535 N N . PHE A 1 195 ? 1.718 -4.061 11.335 1.00 78.31 195 PHE A N 1
ATOM 1536 C CA . PHE A 1 195 ? 0.543 -3.190 11.417 1.00 78.31 195 PHE A CA 1
ATOM 1537 C C . PHE A 1 195 ? -0.725 -3.968 11.749 1.00 78.31 195 PHE A C 1
ATOM 1539 O O . PHE A 1 195 ? -1.455 -3.597 12.673 1.00 78.31 195 PHE A O 1
ATOM 1546 N N . LEU A 1 196 ? -0.962 -5.084 11.059 1.00 78.38 196 LEU A N 1
ATOM 1547 C CA . LEU A 1 196 ? -2.086 -5.961 11.369 1.00 78.38 196 LEU A CA 1
ATOM 1548 C C . LEU A 1 196 ? -1.939 -6.538 12.784 1.00 78.38 196 LEU A C 1
ATOM 1550 O O . LEU A 1 196 ? -2.877 -6.476 13.573 1.00 78.38 196 LEU A O 1
ATOM 1554 N N . GLY A 1 197 ? -0.755 -7.021 13.163 1.00 79.00 197 GLY A N 1
ATOM 1555 C CA . GLY A 1 197 ? -0.484 -7.590 14.484 1.00 79.00 197 GLY A CA 1
ATOM 1556 C C . GLY A 1 197 ? -0.656 -6.598 15.641 1.00 79.00 197 GLY A C 1
ATOM 1557 O O . GLY A 1 197 ? -1.278 -6.930 16.652 1.00 79.00 197 GLY A O 1
ATOM 1558 N N . TRP A 1 198 ? -0.150 -5.371 15.508 1.00 73.19 198 TRP A N 1
ATOM 1559 C CA . TRP A 1 198 ? -0.322 -4.298 16.494 1.00 73.19 198 TRP A CA 1
ATOM 1560 C C . TRP A 1 198 ? -1.765 -3.821 16.572 1.00 73.19 198 TRP A C 1
ATOM 1562 O O . TRP A 1 198 ? -2.281 -3.647 17.677 1.00 73.19 198 TRP A O 1
ATOM 1572 N N . GLY A 1 199 ? -2.440 -3.695 15.427 1.00 67.62 199 GLY A N 1
ATOM 1573 C CA . GLY A 1 199 ? -3.871 -3.427 15.382 1.00 67.62 199 GLY A CA 1
ATOM 1574 C C . GLY A 1 199 ? -4.659 -4.434 16.181 1.00 67.62 199 GLY A C 1
ATOM 1575 O O . GLY A 1 199 ? -5.436 -4.053 17.048 1.00 67.62 199 GLY A O 1
ATOM 1576 N N . LEU A 1 200 ? -4.384 -5.715 15.960 1.00 70.81 200 LEU A N 1
ATOM 1577 C CA . LEU A 1 200 ? -5.015 -6.808 16.680 1.00 70.81 200 LEU A CA 1
ATOM 1578 C C . LEU A 1 200 ? -4.716 -6.774 18.185 1.00 70.81 200 LEU A C 1
ATOM 1580 O O . LEU A 1 200 ? -5.639 -6.922 18.982 1.00 70.81 200 LEU A O 1
ATOM 1584 N N . ARG A 1 201 ? -3.461 -6.536 18.595 1.00 69.00 201 ARG A N 1
ATOM 1585 C CA . ARG A 1 201 ? -3.064 -6.449 20.016 1.00 69.00 201 ARG A CA 1
ATOM 1586 C C . ARG A 1 201 ? -3.694 -5.270 20.757 1.00 69.00 201 ARG A C 1
ATOM 1588 O O . ARG A 1 201 ? -4.062 -5.419 21.920 1.00 69.00 201 ARG A O 1
ATOM 1595 N N . GLY A 1 202 ? -3.823 -4.108 20.122 1.00 62.00 202 GLY A N 1
ATOM 1596 C CA . GLY A 1 202 ? -4.432 -2.949 20.775 1.00 62.00 202 GLY A CA 1
ATOM 1597 C C . GLY A 1 202 ? -5.920 -3.160 21.100 1.00 62.00 202 GLY A C 1
ATOM 1598 O O . GLY A 1 202 ? -6.397 -2.622 22.100 1.00 62.00 202 GLY A O 1
ATOM 1599 N N . PHE A 1 203 ? -6.627 -4.006 20.338 1.00 62.38 203 PHE A N 1
ATOM 1600 C CA . PHE A 1 203 ? -7.998 -4.411 20.657 1.00 62.38 203 PHE A CA 1
ATOM 1601 C C . PHE A 1 203 ? -8.042 -5.361 21.860 1.00 62.38 203 PHE A C 1
ATOM 1603 O O . PHE A 1 203 ? -8.856 -5.136 22.749 1.00 62.38 203 PHE A O 1
ATOM 1610 N N . TYR A 1 204 ? -7.102 -6.313 21.980 1.00 56.34 204 TYR A N 1
ATOM 1611 C CA . TYR A 1 204 ? -6.993 -7.167 23.177 1.00 56.34 204 TYR A CA 1
ATOM 1612 C C . TYR A 1 204 ? -6.868 -6.344 24.467 1.00 56.34 204 TYR A C 1
ATOM 1614 O O . TYR A 1 204 ? -7.502 -6.665 25.464 1.00 56.34 204 TYR A O 1
ATOM 1622 N N . ARG A 1 205 ? -6.092 -5.251 24.458 1.00 57.47 205 ARG A N 1
ATOM 1623 C CA . ARG A 1 205 ? -5.958 -4.380 25.638 1.00 57.47 205 ARG A CA 1
ATOM 1624 C C . ARG A 1 205 ? -7.242 -3.627 25.987 1.00 57.47 205 ARG A C 1
ATOM 1626 O O . ARG A 1 205 ? -7.489 -3.407 27.165 1.00 57.47 205 ARG A O 1
ATOM 1633 N N . LYS A 1 206 ? -8.039 -3.218 24.997 1.00 54.59 206 LYS A N 1
ATOM 1634 C CA . LYS A 1 206 ? -9.316 -2.525 25.240 1.00 54.59 206 LYS A CA 1
ATOM 1635 C C . LYS A 1 206 ? -10.435 -3.479 25.666 1.00 54.59 206 LYS A C 1
ATOM 1637 O O . LYS A 1 206 ? -11.337 -3.039 26.364 1.00 54.59 206 LYS A O 1
ATOM 1642 N N . ASP A 1 207 ? -10.357 -4.753 25.286 1.00 48.62 207 ASP A N 1
ATOM 1643 C CA . ASP A 1 207 ? -11.354 -5.773 25.641 1.00 48.62 207 ASP A CA 1
ATOM 1644 C C . ASP A 1 207 ? -11.151 -6.363 27.047 1.00 48.62 207 ASP A C 1
ATOM 1646 O O . ASP A 1 207 ? -12.080 -6.941 27.594 1.00 48.62 207 ASP A O 1
ATOM 1650 N N . ILE A 1 208 ? -9.960 -6.212 27.640 1.00 46.56 208 ILE A N 1
ATOM 1651 C CA . ILE A 1 208 ? -9.652 -6.667 29.012 1.00 46.56 208 ILE A CA 1
ATOM 1652 C C . ILE A 1 208 ? -9.973 -5.585 30.065 1.00 46.56 208 ILE A C 1
ATOM 1654 O O . ILE A 1 208 ? -10.103 -5.891 31.244 1.00 46.56 208 ILE A O 1
ATOM 1658 N N . VAL A 1 209 ? -10.072 -4.315 29.657 1.00 46.62 209 VAL A N 1
ATOM 1659 C CA . VAL A 1 209 ? -10.228 -3.151 30.560 1.00 46.62 209 VAL A CA 1
ATOM 1660 C C . VAL A 1 209 ? -11.688 -2.647 30.604 1.00 46.62 209 VAL A C 1
ATOM 1662 O O . VAL A 1 209 ? -11.951 -1.541 31.065 1.00 46.62 209 VAL A O 1
ATOM 1665 N N . GLN A 1 210 ? -12.647 -3.446 30.126 1.00 43.09 210 GLN A N 1
ATOM 1666 C CA . GLN A 1 210 ? -14.091 -3.214 30.290 1.00 43.09 210 GLN A CA 1
ATOM 1667 C C . GLN A 1 210 ? -14.681 -4.268 31.219 1.00 43.09 210 GLN A C 1
ATOM 1669 O O . GLN A 1 210 ? -15.616 -3.903 31.960 1.00 43.09 210 GLN A O 1
#

Radius of gyration: 18.79 Å; chains: 1; bounding box: 56×30×57 Å

pLDDT: mean 77.94, std 13.1, range [37.59, 93.56]

Foldseek 3Di:
DVLVCVLVVQLVPDPALALSNLLSLLVQLLVQLLVQLVVVLVVPPDPPCPVQLPDLCSVLVVLVVSLVVSLCVSLVVSVVVLVVSCVVVVDPVSVVCVVVLSVLSSLSNLLSSLLQSLCSVPPVVCNVVSVVLNVLLQPDDLVVLPDDPDPVSVVSVVSLVRQNSNLSSVCSRVVDCDVVNVVNVVSSVVVSVVSSVVSSVVSSVVSVVD

Secondary structure (DSSP, 8-state):
-HHHHHHHHHHHH-SS--HHHHHHHHHHHHHHHHHHHHHHHHHT-SGGGHHHHTSTTHHHHHHHHHHHHHHHHHHHHHHHHHHHHHHHS--HHHHHHHHHHHHHHHHHHHHHHHHHHHHHHH-GGGHHHHHHHHHHHHH--SGGGPSP-SGGGGGGGGGGGS--HHHHHHHHHH----HHHHHHHHHHHHHHHHHHHHHHHHHHHHHH--

Sequence (210 aa):
MVIFGIFFGGFLSDAHGGAGVWILFSVFAIILSSMTAPSLFLLERGTTLYFLIGKPHGRRRYFLSKITLIVLIDLGILLAFALVYGLRFPSLSYFLLLPVRLALVALILLQVTGLIALTMAYRPTWTWWIFVWIVFGGIVNKGGVLPIHGIAEGYKLLVFLLPPLQELTFLSTSLEFDILGWIWLGLALVQTGLFLGWGLRGFYRKDIVQ